Protein AF-A0A7J4X3H1-F1 (afdb_monomer_lite)

Sequence (282 aa):
MAFEEVDIVVEVSGSAHTGVSVGLTKMRKSKAKMKVSIKSDAWETLGFSPDDRFVLLVGRDNDFGMIRLQKNKTGKIRVVDRVAAHSSRFLQLSLGHRPEFVDRAEKAVACQWEKIDFTTLEIVLPNWADETNPARKARIQAKPPSVLAADREAERQARELAEAEQRRRTIELHEVAEEAARQTRKLLSAPDVELRADLNLTPKERALLSALAAKKGAVVSKEALLHLTYGSSDDAPDVKILDVMICKIRPKLPLSVRIETRFGQGYVLIGAWKDLFEKAVA

Structure (mmCIF, N/CA/C/O backbone):
data_AF-A0A7J4X3H1-F1
#
_entry.id   AF-A0A7J4X3H1-F1
#
loop_
_atom_site.group_PDB
_atom_site.id
_atom_site.type_symbol
_atom_site.label_atom_id
_atom_site.label_alt_id
_atom_site.label_comp_id
_atom_site.label_asym_id
_atom_site.label_entity_id
_atom_site.label_seq_id
_atom_site.pdbx_PDB_ins_code
_atom_site.Cartn_x
_atom_site.Cartn_y
_atom_site.Cartn_z
_atom_site.occupancy
_atom_site.B_iso_or_equiv
_atom_site.auth_seq_id
_atom_site.auth_comp_id
_atom_site.auth_asym_id
_atom_site.auth_atom_id
_atom_site.pdbx_PDB_model_num
ATOM 1 N N . MET A 1 1 ? 15.185 21.681 7.558 1.00 35.66 1 MET A N 1
ATOM 2 C CA . MET A 1 1 ? 15.020 21.554 6.095 1.00 35.66 1 MET A CA 1
ATOM 3 C C . MET A 1 1 ? 15.952 20.441 5.661 1.00 35.66 1 MET A C 1
ATOM 5 O O . MET A 1 1 ? 17.132 20.551 5.948 1.00 35.66 1 MET A O 1
ATOM 9 N N . ALA A 1 2 ? 15.425 19.340 5.124 1.00 46.12 2 ALA A N 1
ATOM 10 C CA . ALA A 1 2 ? 16.213 18.164 4.756 1.00 46.12 2 ALA A CA 1
ATOM 11 C C . ALA A 1 2 ? 16.385 18.137 3.236 1.00 46.12 2 ALA A C 1
ATOM 13 O O . ALA A 1 2 ? 15.622 17.474 2.543 1.00 46.12 2 ALA A O 1
ATOM 14 N N . PHE A 1 3 ? 17.329 18.924 2.729 1.00 47.25 3 PHE A N 1
ATOM 15 C CA . PHE A 1 3 ? 17.760 18.854 1.338 1.00 47.25 3 PHE A CA 1
ATOM 16 C C . PHE A 1 3 ? 19.271 19.074 1.313 1.00 47.25 3 PHE A C 1
ATOM 18 O O . PHE A 1 3 ? 19.747 20.080 1.835 1.00 47.25 3 PHE A O 1
ATOM 25 N N . GLU A 1 4 ? 19.993 18.108 0.755 1.00 55.03 4 GLU A N 1
ATOM 26 C CA . GLU A 1 4 ? 21.412 18.219 0.425 1.00 55.03 4 GLU A CA 1
ATOM 27 C C . GLU A 1 4 ? 21.558 18.578 -1.053 1.00 55.03 4 GLU A C 1
ATOM 29 O O . GLU A 1 4 ? 20.773 18.142 -1.900 1.00 55.03 4 GLU A O 1
ATOM 34 N N . GLU A 1 5 ? 22.564 19.396 -1.339 1.00 49.53 5 GLU A N 1
ATOM 35 C CA . GLU A 1 5 ? 22.993 19.719 -2.690 1.00 49.53 5 GLU A CA 1
ATOM 36 C C . GLU A 1 5 ? 23.666 18.480 -3.290 1.00 49.53 5 GLU A C 1
ATOM 38 O O . GLU A 1 5 ? 24.616 17.938 -2.730 1.00 49.53 5 GLU A O 1
ATOM 43 N N . VAL A 1 6 ? 23.120 17.989 -4.402 1.00 55.91 6 VAL A N 1
ATOM 44 C CA . VAL A 1 6 ? 23.695 16.871 -5.150 1.00 55.91 6 VAL A CA 1
ATOM 45 C C . VAL A 1 6 ? 24.457 17.459 -6.323 1.00 55.91 6 VAL A C 1
ATOM 47 O O . VAL A 1 6 ? 23.859 18.120 -7.175 1.00 55.91 6 VAL A O 1
ATOM 50 N N . ASP A 1 7 ? 25.756 17.178 -6.389 1.00 42.69 7 ASP A N 1
ATOM 51 C CA . ASP A 1 7 ? 26.557 17.469 -7.570 1.00 42.69 7 ASP A CA 1
ATOM 52 C C . ASP A 1 7 ? 25.982 16.707 -8.764 1.00 42.69 7 ASP A C 1
ATOM 54 O O . ASP A 1 7 ? 26.005 15.474 -8.836 1.00 42.69 7 ASP A O 1
ATOM 58 N N . ILE A 1 8 ? 25.450 17.455 -9.728 1.00 45.47 8 ILE A N 1
ATOM 59 C CA . ILE A 1 8 ? 25.089 16.896 -11.023 1.00 45.47 8 ILE A CA 1
ATOM 60 C C . ILE A 1 8 ? 26.407 16.600 -11.732 1.00 45.47 8 ILE A C 1
ATOM 62 O O . ILE A 1 8 ? 26.994 17.473 -12.374 1.00 45.47 8 ILE A O 1
ATOM 66 N N . VAL A 1 9 ? 26.869 15.352 -11.639 1.00 43.00 9 VAL A N 1
ATOM 67 C CA . VAL A 1 9 ? 27.854 14.825 -12.582 1.00 43.00 9 VAL A CA 1
ATOM 68 C C . VAL A 1 9 ? 27.163 14.812 -13.938 1.00 43.00 9 VAL A C 1
ATOM 70 O O . VAL A 1 9 ? 26.403 13.905 -14.276 1.00 43.00 9 VAL A O 1
ATOM 73 N N . VAL A 1 10 ? 27.374 15.879 -14.704 1.00 39.34 10 VAL A N 1
ATOM 74 C CA . VAL A 1 10 ? 27.040 15.902 -16.119 1.00 39.34 10 VAL A CA 1
ATOM 75 C C . VAL A 1 10 ? 27.982 14.899 -16.767 1.00 39.34 10 VAL A C 1
ATOM 77 O O . VAL A 1 10 ? 29.117 15.233 -17.105 1.00 39.34 10 VAL A O 1
ATOM 80 N N . GLU A 1 11 ? 27.533 13.652 -16.923 1.00 37.59 11 GLU A N 1
ATOM 81 C CA . GLU A 1 11 ? 28.123 12.790 -17.936 1.00 37.59 11 GLU A CA 1
ATOM 82 C C . GLU A 1 11 ? 28.060 13.576 -19.236 1.00 37.59 11 GLU A C 1
ATOM 84 O O . GLU A 1 11 ? 26.990 13.987 -19.701 1.00 37.59 11 GLU A O 1
ATOM 89 N N . VAL A 1 12 ? 29.243 13.887 -19.753 1.00 35.44 12 VAL A N 1
ATOM 90 C CA . VAL A 1 12 ? 29.421 14.700 -20.940 1.00 35.44 12 VAL A CA 1
ATOM 91 C C . VAL A 1 12 ? 28.729 13.962 -22.080 1.00 35.44 12 VAL A C 1
ATOM 93 O O . VAL A 1 12 ? 29.312 13.103 -22.732 1.00 35.44 12 VAL A O 1
ATOM 96 N N . SER A 1 13 ? 27.482 14.335 -22.361 1.00 38.62 13 SER A N 1
ATOM 97 C CA . SER A 1 13 ? 26.751 14.013 -23.591 1.00 38.62 13 SER A CA 1
ATOM 98 C C . SER A 1 13 ? 27.324 14.798 -24.777 1.00 38.62 13 SER A C 1
ATOM 100 O O . SER A 1 13 ? 26.618 15.299 -25.651 1.00 38.62 13 SER A O 1
ATOM 102 N N . GLY A 1 14 ? 28.651 14.901 -24.821 1.00 32.69 14 GLY A N 1
ATOM 103 C CA . GLY A 1 14 ? 29.367 15.213 -26.031 1.00 32.69 14 GLY A CA 1
ATOM 104 C C . GLY A 1 14 ? 29.175 14.037 -26.972 1.00 32.69 14 GLY A C 1
ATOM 105 O O . GLY A 1 14 ? 29.341 12.882 -26.589 1.00 32.69 14 GLY A O 1
ATOM 106 N N . SER A 1 15 ? 28.843 14.335 -28.221 1.00 38.16 15 SER A N 1
ATOM 107 C CA . SER A 1 15 ? 29.075 13.451 -29.358 1.00 38.16 15 SER A CA 1
ATOM 108 C C . SER A 1 15 ? 30.578 13.124 -29.448 1.00 38.16 15 SER A C 1
ATOM 110 O O . SER A 1 15 ? 31.268 13.564 -30.367 1.00 38.16 15 SER A O 1
ATOM 112 N N . ALA A 1 16 ? 31.112 12.352 -28.504 1.00 42.91 16 ALA A N 1
ATOM 113 C CA . ALA A 1 16 ? 32.321 11.592 -28.713 1.00 42.91 16 ALA A CA 1
ATOM 114 C C . ALA A 1 16 ? 31.940 10.581 -29.785 1.00 42.91 16 ALA A C 1
ATOM 116 O O . ALA A 1 16 ? 31.057 9.745 -29.593 1.00 42.91 16 ALA A O 1
ATOM 117 N N . HIS A 1 17 ? 32.504 10.738 -30.975 1.00 56.69 17 HIS A N 1
ATOM 118 C CA . HIS A 1 17 ? 32.282 9.806 -32.061 1.00 56.69 17 HIS A CA 1
ATOM 119 C C . HIS A 1 17 ? 32.854 8.458 -31.625 1.00 56.69 17 HIS A C 1
ATOM 121 O O . HIS A 1 17 ? 34.011 8.169 -31.896 1.00 56.69 17 HIS A O 1
ATOM 127 N N . THR A 1 18 ? 32.048 7.624 -30.968 1.00 81.69 18 THR A N 1
ATOM 128 C CA . THR A 1 18 ? 32.453 6.281 -30.529 1.00 81.69 18 THR A CA 1
ATOM 129 C C . THR A 1 18 ? 32.912 5.428 -31.713 1.00 81.69 18 THR A C 1
ATOM 131 O O . THR A 1 18 ? 33.507 4.376 -31.538 1.00 81.69 18 THR A O 1
ATOM 134 N N . GLY A 1 19 ? 32.616 5.857 -32.943 1.00 88.75 19 GLY A N 1
ATOM 135 C CA . GLY A 1 19 ? 32.977 5.173 -34.175 1.00 88.75 19 GLY A CA 1
ATOM 136 C C . GLY A 1 19 ? 32.081 3.973 -34.458 1.00 88.75 19 GLY A C 1
ATOM 137 O O . GLY A 1 19 ? 32.062 3.505 -35.588 1.00 88.75 19 GLY A O 1
ATOM 138 N N . VAL A 1 20 ? 31.263 3.544 -33.495 1.00 93.31 20 VAL A N 1
ATOM 139 C CA . VAL A 1 20 ? 30.273 2.476 -33.635 1.00 93.31 20 VAL A CA 1
ATOM 140 C C . VAL A 1 20 ? 28.878 3.085 -33.623 1.00 93.31 20 VAL A C 1
ATOM 142 O O . VAL A 1 20 ? 28.535 3.883 -32.756 1.00 93.31 20 VAL A O 1
ATOM 145 N N . SER A 1 21 ? 28.051 2.709 -34.590 1.00 95.19 21 SER A N 1
ATOM 146 C CA . SER A 1 21 ? 26.657 3.140 -34.665 1.00 95.19 21 SER A CA 1
ATOM 147 C C . SER A 1 21 ? 25.736 1.992 -35.035 1.00 95.19 21 SER A C 1
ATOM 149 O O . SER A 1 21 ? 26.118 1.093 -35.788 1.00 95.19 21 SER A O 1
ATOM 151 N N . VAL A 1 22 ? 24.510 2.028 -34.521 1.00 96.75 22 VAL A N 1
ATOM 152 C CA . VAL A 1 22 ? 23.506 0.987 -34.755 1.00 96.75 22 VAL A CA 1
ATOM 153 C C . VAL A 1 22 ? 22.216 1.616 -35.258 1.00 96.75 22 VAL A C 1
ATOM 155 O O . VAL A 1 22 ? 21.761 2.628 -34.730 1.00 96.75 22 VAL A O 1
ATOM 158 N N . GLY A 1 23 ? 21.617 1.016 -36.286 1.00 96.12 23 GLY A N 1
ATOM 159 C CA . GLY A 1 23 ? 20.339 1.463 -36.840 1.00 96.12 23 GLY A CA 1
ATOM 160 C C . GLY A 1 23 ? 19.480 0.324 -37.377 1.00 96.12 23 GLY A C 1
ATOM 161 O O . GLY A 1 23 ? 19.955 -0.800 -37.589 1.00 96.12 23 GLY A O 1
ATOM 162 N N . LEU A 1 24 ? 18.209 0.637 -37.640 1.00 97.19 24 LEU A N 1
ATOM 163 C CA . LEU A 1 24 ? 17.230 -0.293 -38.198 1.00 97.19 24 LEU A CA 1
ATOM 164 C C . LEU A 1 24 ? 16.803 0.156 -39.592 1.00 97.19 24 LEU A C 1
ATOM 166 O O . LEU A 1 24 ? 16.292 1.252 -39.806 1.00 97.19 24 LEU A O 1
ATOM 170 N N . THR A 1 25 ? 16.955 -0.737 -40.563 1.00 95.56 25 THR A N 1
ATOM 171 C CA . THR A 1 25 ? 16.490 -0.509 -41.935 1.00 95.56 25 THR A CA 1
ATOM 172 C C . THR A 1 25 ? 15.257 -1.355 -42.208 1.00 95.56 25 THR A C 1
ATOM 174 O O . THR A 1 25 ? 15.292 -2.573 -42.036 1.00 95.56 25 THR A O 1
ATOM 177 N N . LYS A 1 26 ? 14.163 -0.734 -42.652 1.00 95.12 26 LYS A N 1
ATOM 178 C CA . LYS A 1 26 ? 12.918 -1.434 -42.986 1.00 95.12 26 LYS A CA 1
ATOM 179 C C . LYS A 1 26 ? 12.449 -1.040 -44.384 1.00 95.12 26 LYS A C 1
ATOM 181 O O . LYS A 1 26 ? 12.249 0.138 -44.656 1.00 95.12 26 LYS A O 1
ATOM 186 N N . MET A 1 27 ? 12.269 -2.028 -45.260 1.00 92.31 27 MET A N 1
ATOM 187 C CA . MET A 1 27 ? 11.596 -1.845 -46.550 1.00 92.31 27 MET A CA 1
ATOM 188 C C . MET A 1 27 ? 10.089 -2.055 -46.362 1.00 92.31 27 MET A C 1
ATOM 190 O O . MET A 1 27 ? 9.675 -2.781 -45.462 1.00 92.31 27 MET A O 1
ATOM 194 N N . ARG A 1 28 ? 9.255 -1.462 -47.226 1.00 84.50 28 ARG A N 1
ATOM 195 C CA . ARG A 1 28 ? 7.787 -1.361 -47.056 1.00 84.50 28 ARG A CA 1
ATOM 196 C C . ARG A 1 28 ? 7.088 -2.637 -46.550 1.00 84.50 28 ARG A C 1
ATOM 198 O O . ARG A 1 28 ? 6.278 -2.550 -45.638 1.00 84.50 28 ARG A O 1
ATOM 205 N N . LYS A 1 29 ? 7.391 -3.804 -47.135 1.00 88.88 29 LYS A N 1
ATOM 206 C CA . LYS A 1 29 ? 6.786 -5.109 -46.781 1.00 88.88 29 LYS A CA 1
ATOM 207 C C . LYS A 1 29 ? 7.739 -6.058 -46.040 1.00 88.88 29 LYS A C 1
ATOM 209 O O . LYS A 1 29 ? 7.404 -7.220 -45.842 1.00 88.88 29 LYS A O 1
ATOM 214 N N . SER A 1 30 ? 8.936 -5.605 -45.665 1.00 93.31 30 SER A N 1
ATOM 215 C CA . SER A 1 30 ? 9.915 -6.442 -44.969 1.00 93.31 30 SER A CA 1
ATOM 216 C C . SER A 1 30 ? 9.923 -6.159 -43.473 1.00 93.31 30 SER A C 1
ATOM 218 O O . SER A 1 30 ? 9.542 -5.082 -43.021 1.00 93.31 30 SER A O 1
ATOM 220 N N . LYS A 1 31 ? 10.449 -7.107 -42.702 1.00 96.06 31 LYS A N 1
ATOM 221 C CA . LYS A 1 31 ? 10.828 -6.863 -41.311 1.00 96.06 31 LYS A CA 1
ATOM 222 C C . LYS A 1 31 ? 12.008 -5.895 -41.217 1.00 96.06 31 LYS A C 1
ATOM 224 O O . LYS A 1 31 ? 12.858 -5.881 -42.118 1.00 96.06 31 LYS A O 1
ATOM 229 N N . ALA A 1 32 ? 12.050 -5.096 -40.151 1.00 95.81 32 ALA A N 1
ATOM 230 C CA . ALA A 1 32 ? 13.189 -4.242 -39.835 1.00 95.81 32 ALA A CA 1
ATOM 231 C C . ALA A 1 32 ? 14.447 -5.093 -39.615 1.00 95.81 32 ALA A C 1
ATOM 233 O O . ALA A 1 32 ? 14.403 -6.104 -38.914 1.00 95.81 32 ALA A O 1
ATOM 234 N N . LYS A 1 33 ? 15.561 -4.698 -40.236 1.00 96.56 33 LYS A N 1
ATOM 235 C CA . LYS A 1 33 ? 16.866 -5.356 -40.128 1.00 96.56 33 LYS A CA 1
ATOM 236 C C . LYS A 1 33 ? 17.863 -4.434 -39.448 1.00 96.56 33 LYS A C 1
ATOM 238 O O . LYS A 1 33 ? 18.060 -3.303 -39.900 1.00 96.56 33 LYS A O 1
ATOM 243 N N . MET A 1 34 ? 18.524 -4.962 -38.430 1.00 97.06 34 MET A N 1
ATOM 244 C CA . MET A 1 34 ? 19.551 -4.275 -37.664 1.00 97.06 34 MET A CA 1
ATOM 245 C C . MET A 1 34 ? 20.901 -4.319 -38.377 1.00 97.06 34 MET A C 1
ATOM 247 O O . MET A 1 34 ? 21.284 -5.337 -38.971 1.00 97.06 34 MET A O 1
ATOM 251 N N . LYS A 1 35 ? 21.613 -3.194 -38.324 1.00 96.81 35 LYS A N 1
ATOM 252 C CA . LYS A 1 35 ? 22.967 -3.040 -38.853 1.00 96.81 35 LYS A CA 1
ATOM 253 C C . LYS A 1 35 ? 23.832 -2.299 -37.847 1.00 96.81 35 LYS A C 1
ATOM 255 O O . LYS A 1 35 ? 23.376 -1.318 -37.266 1.00 96.81 35 LYS A O 1
ATOM 260 N N . VAL A 1 36 ? 25.070 -2.756 -37.714 1.00 96.94 36 VAL A N 1
ATOM 261 C CA . VAL A 1 36 ? 26.128 -2.074 -36.965 1.00 96.94 36 VAL A CA 1
ATOM 262 C C . VAL A 1 36 ? 27.127 -1.531 -37.974 1.00 96.94 36 VAL A C 1
ATOM 264 O O . VAL A 1 36 ? 27.571 -2.277 -38.848 1.00 96.94 36 VAL A O 1
ATOM 267 N N . SER A 1 37 ? 27.462 -0.254 -37.863 1.00 95.50 37 SER A N 1
ATOM 268 C CA . SER A 1 37 ? 28.477 0.412 -38.675 1.00 95.50 37 SER A CA 1
ATOM 269 C C . SER A 1 37 ? 29.616 0.862 -37.772 1.00 95.50 37 SER A C 1
ATOM 271 O O . SER A 1 37 ? 29.376 1.577 -36.801 1.00 95.50 37 SER A O 1
ATOM 273 N N . ILE A 1 38 ? 30.836 0.454 -38.106 1.00 94.44 38 ILE A N 1
ATOM 274 C CA . ILE A 1 38 ? 32.061 0.723 -37.355 1.00 94.44 38 ILE A CA 1
ATOM 275 C C . ILE A 1 38 ? 33.012 1.498 -38.267 1.00 94.44 38 ILE A C 1
ATOM 277 O O . ILE A 1 38 ? 33.360 1.024 -39.346 1.00 94.44 38 ILE A O 1
ATOM 281 N N . LYS A 1 39 ? 33.406 2.707 -37.876 1.00 92.19 39 LYS A N 1
ATOM 282 C CA . LYS A 1 39 ? 34.405 3.507 -38.593 1.00 92.19 39 LYS A CA 1
ATOM 283 C C . LYS A 1 39 ? 35.781 2.830 -38.543 1.00 92.19 39 LYS A C 1
ATOM 285 O O . LYS A 1 39 ? 36.050 2.024 -37.656 1.00 92.19 39 LYS A O 1
ATOM 290 N N . SER A 1 40 ? 36.642 3.142 -39.511 1.00 88.81 40 SER A N 1
ATOM 291 C CA . SER A 1 40 ? 37.960 2.505 -39.648 1.00 88.81 40 SER A CA 1
ATOM 292 C C . SER A 1 40 ? 38.849 2.649 -38.406 1.00 88.81 40 SER A C 1
ATOM 294 O O . SER A 1 40 ? 39.460 1.673 -37.995 1.00 88.81 40 SER A O 1
ATOM 296 N N . ASP A 1 41 ? 38.843 3.814 -37.762 1.00 88.19 41 ASP A N 1
ATOM 297 C CA . ASP A 1 41 ? 39.570 4.099 -36.515 1.00 88.19 41 ASP A CA 1
ATOM 298 C C . ASP A 1 41 ? 39.112 3.210 -35.341 1.00 88.19 41 ASP A C 1
ATOM 300 O O . ASP A 1 41 ? 39.921 2.578 -34.653 1.00 88.19 41 ASP A O 1
ATOM 304 N N . ALA A 1 42 ? 37.798 3.089 -35.142 1.00 88.00 42 ALA A N 1
ATOM 305 C CA . ALA A 1 42 ? 37.234 2.199 -34.131 1.00 88.00 42 ALA A CA 1
ATOM 306 C C . ALA A 1 42 ? 37.513 0.723 -34.456 1.00 88.00 42 ALA A C 1
ATOM 308 O O . ALA A 1 42 ? 37.775 -0.073 -33.558 1.00 88.00 42 ALA A O 1
ATOM 309 N N . TRP A 1 43 ? 37.505 0.343 -35.734 1.00 90.25 43 TRP A N 1
ATOM 310 C CA . TRP A 1 43 ? 37.804 -1.025 -36.156 1.00 90.25 43 TRP A CA 1
ATOM 311 C C . TRP A 1 43 ? 39.255 -1.433 -35.902 1.00 90.25 43 TRP A C 1
ATOM 313 O O . TRP A 1 43 ? 39.503 -2.533 -35.406 1.00 90.25 43 TRP A O 1
ATOM 323 N N . GLU A 1 44 ? 40.202 -0.543 -36.194 1.00 87.62 44 GLU A N 1
ATOM 324 C CA . GLU A 1 44 ? 41.619 -0.743 -35.877 1.00 87.62 44 GLU A CA 1
ATOM 325 C C . GLU A 1 44 ? 41.817 -0.934 -34.369 1.00 87.62 44 GLU A C 1
ATOM 327 O O . GLU A 1 44 ? 42.492 -1.874 -33.949 1.00 87.62 44 GLU A O 1
ATOM 332 N N . THR A 1 45 ? 41.132 -0.127 -33.554 1.00 87.00 45 THR A N 1
ATOM 333 C CA . THR A 1 45 ? 41.151 -0.239 -32.084 1.00 87.00 45 THR A CA 1
ATOM 334 C C . THR A 1 45 ? 40.609 -1.586 -31.593 1.00 87.00 45 THR A C 1
ATOM 336 O O . THR A 1 45 ? 41.131 -2.180 -30.645 1.00 87.00 45 THR A O 1
ATOM 339 N N . LEU A 1 46 ? 39.574 -2.116 -32.248 1.00 86.62 46 LEU A N 1
ATOM 340 C CA . LEU A 1 46 ? 39.009 -3.423 -31.913 1.00 86.62 46 LEU A CA 1
ATOM 341 C C . LEU A 1 46 ? 39.967 -4.579 -32.227 1.00 86.62 46 LEU A C 1
ATOM 343 O O . LEU A 1 46 ? 39.899 -5.616 -31.563 1.00 86.62 46 LEU A O 1
ATOM 347 N N . GLY A 1 47 ? 40.889 -4.411 -33.179 1.00 86.81 47 GLY A N 1
ATOM 348 C CA . GLY A 1 47 ? 41.889 -5.424 -33.533 1.00 86.81 47 GLY A CA 1
ATOM 349 C C . GLY A 1 47 ? 41.300 -6.677 -34.191 1.00 86.81 47 GLY A C 1
ATOM 350 O O . GLY A 1 47 ? 41.888 -7.755 -34.101 1.00 86.81 47 GLY A O 1
ATOM 351 N N . PHE A 1 48 ? 40.126 -6.559 -34.818 1.00 88.81 48 PHE A N 1
ATOM 352 C CA . PHE A 1 48 ? 39.511 -7.640 -35.587 1.00 88.81 48 PHE A CA 1
ATOM 353 C C . PHE A 1 48 ? 39.991 -7.644 -37.041 1.00 88.81 48 PHE A C 1
ATOM 355 O O . PHE A 1 48 ? 40.281 -6.605 -37.635 1.00 88.81 48 PHE A O 1
ATOM 362 N N . SER A 1 49 ? 40.031 -8.833 -37.641 1.00 88.06 49 SER A N 1
ATOM 363 C CA . SER A 1 49 ? 40.316 -9.001 -39.067 1.00 88.06 49 SER A CA 1
ATOM 364 C C . SER A 1 49 ? 39.028 -8.897 -39.896 1.00 88.06 49 SER A C 1
ATOM 366 O O . SER A 1 49 ? 37.987 -9.381 -39.448 1.00 88.06 49 SER A O 1
ATOM 368 N N . PRO A 1 50 ? 39.055 -8.345 -41.124 1.00 85.88 50 PRO A N 1
ATOM 369 C CA . PRO A 1 50 ? 37.915 -8.391 -42.048 1.00 85.88 50 PRO A CA 1
ATOM 370 C C . PRO A 1 50 ? 37.395 -9.809 -42.347 1.00 85.88 50 PRO A C 1
ATOM 372 O O . PRO A 1 50 ? 36.217 -9.974 -42.668 1.00 85.88 50 PRO A O 1
ATOM 375 N N . ASP A 1 51 ? 38.251 -10.827 -42.207 1.00 88.81 51 ASP A N 1
ATOM 376 C CA . ASP A 1 51 ? 37.895 -12.242 -42.389 1.00 88.81 51 ASP A CA 1
ATOM 377 C C . ASP A 1 51 ? 37.236 -12.871 -41.154 1.00 88.8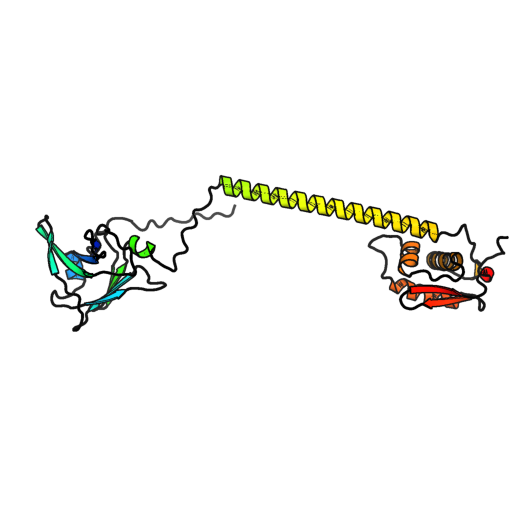1 51 ASP A C 1
ATOM 379 O O . ASP A 1 51 ? 36.739 -14.006 -41.210 1.00 88.81 51 ASP A O 1
ATOM 383 N N . ASP A 1 52 ? 37.221 -12.148 -40.031 1.00 92.00 52 ASP A N 1
ATOM 384 C CA . ASP A 1 52 ? 36.609 -12.630 -38.808 1.00 92.00 52 ASP A CA 1
ATOM 385 C C . ASP A 1 52 ? 35.100 -12.793 -38.976 1.00 92.00 52 ASP A C 1
ATOM 387 O O . ASP A 1 52 ? 34.388 -12.044 -39.654 1.00 92.00 52 ASP A O 1
ATOM 391 N N . ARG A 1 53 ? 34.605 -13.839 -38.325 1.00 93.44 53 ARG A N 1
ATOM 392 C CA . ARG A 1 53 ? 33.195 -14.197 -38.304 1.00 93.44 53 ARG A CA 1
ATOM 393 C C . ARG A 1 53 ? 32.669 -14.036 -36.899 1.00 93.44 53 ARG A C 1
ATOM 395 O O . ARG A 1 53 ? 33.372 -14.349 -35.944 1.00 93.44 53 ARG A O 1
ATOM 402 N N . PHE A 1 54 ? 31.422 -13.602 -36.787 1.00 95.12 54 PHE A N 1
ATOM 4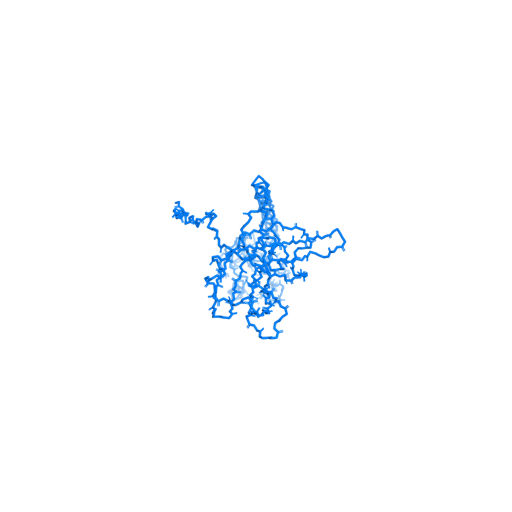03 C CA . PHE A 1 54 ? 30.815 -13.286 -35.502 1.00 95.12 54 PHE A CA 1
ATOM 404 C C . PHE A 1 54 ? 29.518 -14.063 -35.275 1.00 95.12 54 PHE A C 1
ATOM 406 O O . PHE A 1 54 ? 28.756 -14.365 -36.207 1.00 95.12 54 PHE A O 1
ATOM 413 N N . VAL A 1 55 ? 29.274 -14.376 -34.008 1.00 95.69 55 VAL A N 1
ATOM 414 C CA . VAL A 1 55 ? 27.973 -14.765 -33.464 1.00 95.69 55 VAL A CA 1
ATOM 415 C C . VAL A 1 55 ? 27.416 -13.563 -32.706 1.00 95.69 55 VAL A C 1
ATOM 417 O O . VAL A 1 55 ? 28.148 -12.883 -31.992 1.00 95.69 55 VAL A O 1
ATOM 420 N N . LEU A 1 56 ? 26.125 -13.293 -32.894 1.00 96.06 56 LEU A N 1
ATOM 421 C CA . LEU A 1 56 ? 25.408 -12.255 -32.163 1.00 96.06 56 LEU A CA 1
ATOM 422 C C . LEU A 1 56 ? 24.763 -12.865 -30.924 1.00 96.06 56 LEU A C 1
ATOM 424 O O . LEU A 1 56 ? 23.948 -13.781 -31.050 1.00 96.06 56 LEU A O 1
ATOM 428 N N . LEU A 1 57 ? 25.076 -12.306 -29.764 1.00 95.38 57 LEU A N 1
ATOM 429 C CA . LEU A 1 57 ? 24.363 -12.533 -28.516 1.00 95.38 57 LEU A CA 1
ATOM 430 C C . LEU A 1 57 ? 23.518 -11.289 -28.236 1.00 95.38 57 LEU A C 1
ATOM 432 O O . LEU A 1 57 ? 24.015 -10.169 -28.338 1.00 95.38 57 LEU A O 1
ATOM 436 N N . VAL A 1 58 ? 22.238 -11.481 -27.937 1.00 94.06 58 VAL A N 1
ATOM 437 C CA . VAL A 1 58 ? 21.314 -10.397 -27.580 1.00 94.06 58 VAL A CA 1
ATOM 438 C C . VAL A 1 58 ? 21.064 -10.492 -26.085 1.00 94.06 58 VAL A C 1
ATOM 440 O O . VAL A 1 58 ? 20.693 -11.567 -25.606 1.00 94.06 58 VAL A O 1
ATOM 443 N N . GLY A 1 59 ? 21.300 -9.399 -25.366 1.00 90.50 59 GLY A N 1
ATOM 444 C CA . GLY A 1 59 ? 21.071 -9.329 -23.932 1.00 90.50 59 GLY A CA 1
ATOM 445 C C . GLY A 1 59 ? 19.592 -9.507 -23.590 1.00 90.50 59 GLY A C 1
ATOM 446 O O . GLY A 1 59 ? 18.698 -9.139 -24.358 1.00 90.50 59 GLY A O 1
ATOM 447 N N . ARG A 1 60 ? 19.336 -10.141 -22.449 1.00 87.25 60 ARG A N 1
ATOM 448 C CA . ARG A 1 60 ? 18.000 -10.404 -21.905 1.00 87.25 60 ARG A CA 1
ATOM 449 C C . ARG A 1 60 ? 17.945 -9.890 -20.476 1.00 87.25 60 ARG A C 1
ATOM 451 O O . ARG A 1 60 ? 18.984 -9.674 -19.863 1.00 87.25 60 ARG A O 1
ATOM 458 N N . ASP A 1 61 ? 16.734 -9.736 -19.956 1.00 85.31 61 ASP A N 1
ATOM 459 C CA . ASP A 1 61 ? 16.494 -9.331 -18.571 1.00 85.31 61 ASP A CA 1
ATOM 460 C C . ASP A 1 61 ? 17.230 -8.024 -18.228 1.00 85.31 61 ASP A C 1
ATOM 462 O O . ASP A 1 61 ? 16.912 -6.980 -18.798 1.00 85.31 61 ASP A O 1
ATOM 466 N N . ASN A 1 62 ? 18.228 -8.077 -17.343 1.00 83.31 62 ASN A N 1
ATOM 467 C CA . ASN A 1 62 ? 19.015 -6.910 -16.941 1.00 83.31 62 ASN A CA 1
ATOM 468 C C . ASN A 1 62 ? 19.938 -6.385 -18.052 1.00 83.31 62 ASN A C 1
ATOM 470 O O . ASN A 1 62 ? 20.287 -5.210 -18.034 1.00 83.31 62 ASN A O 1
ATOM 474 N N . ASP A 1 63 ? 20.278 -7.227 -19.030 1.00 85.81 63 ASP A N 1
ATOM 475 C CA . ASP A 1 63 ? 21.135 -6.870 -20.164 1.00 85.81 63 ASP A CA 1
ATOM 476 C C . ASP A 1 63 ? 20.312 -6.483 -21.407 1.00 85.81 63 ASP A C 1
ATOM 478 O O . ASP A 1 63 ? 20.844 -6.358 -22.515 1.00 85.81 63 ASP A O 1
ATOM 482 N N . PHE A 1 64 ? 18.987 -6.350 -21.273 1.00 89.00 64 PHE A N 1
ATOM 483 C CA . PHE A 1 64 ? 18.131 -5.950 -22.386 1.00 89.00 64 PHE A CA 1
ATOM 484 C C . PHE A 1 64 ? 18.577 -4.586 -22.929 1.00 89.00 64 PHE A C 1
ATOM 486 O O . PHE A 1 64 ? 18.877 -3.674 -22.168 1.00 89.00 64 PHE A O 1
ATOM 493 N N . GLY A 1 65 ? 18.650 -4.462 -24.256 1.00 89.88 65 GLY A N 1
ATOM 494 C CA . GLY A 1 65 ? 19.230 -3.279 -24.894 1.00 89.88 65 GLY A CA 1
ATOM 495 C C . GLY A 1 65 ? 20.745 -3.364 -25.104 1.00 89.88 65 GLY A C 1
ATOM 496 O O . GLY A 1 65 ? 21.315 -2.453 -25.690 1.00 89.88 65 GLY A O 1
ATOM 497 N N . MET A 1 66 ? 21.408 -4.464 -24.739 1.00 93.44 66 MET A N 1
ATOM 498 C CA . MET A 1 66 ? 22.811 -4.717 -25.089 1.00 93.44 66 MET A CA 1
ATOM 499 C C . MET A 1 66 ? 22.940 -5.856 -26.103 1.00 93.44 66 MET A C 1
ATOM 501 O O . MET A 1 66 ? 22.125 -6.783 -26.154 1.00 93.44 66 MET A O 1
ATOM 505 N N . ILE A 1 67 ? 23.985 -5.806 -26.929 1.00 96.56 67 ILE A N 1
ATOM 506 C CA . ILE A 1 67 ? 24.372 -6.915 -27.807 1.00 96.56 67 ILE A CA 1
ATOM 507 C C . ILE A 1 67 ? 25.862 -7.210 -27.684 1.00 96.56 67 ILE A C 1
ATOM 509 O O . ILE A 1 67 ? 26.666 -6.301 -27.501 1.00 96.56 67 ILE A O 1
ATOM 513 N N . ARG A 1 68 ? 26.244 -8.475 -27.878 1.00 96.81 68 ARG A N 1
ATOM 514 C CA . ARG A 1 68 ? 27.645 -8.877 -28.041 1.00 96.81 68 ARG A CA 1
ATOM 515 C C . ARG A 1 68 ? 27.887 -9.492 -29.409 1.00 96.81 68 ARG A C 1
ATOM 517 O O . ARG A 1 68 ? 27.133 -10.352 -29.865 1.00 96.81 68 ARG A O 1
ATOM 524 N N . LEU A 1 69 ? 28.968 -9.070 -30.050 1.00 96.06 69 LEU A N 1
ATOM 525 C CA . LEU A 1 69 ? 29.530 -9.685 -31.243 1.00 96.06 69 LEU A CA 1
ATOM 526 C C . LEU A 1 69 ? 30.760 -10.481 -30.821 1.00 96.06 69 LEU A C 1
ATOM 528 O O . LEU A 1 69 ? 31.799 -9.908 -30.500 1.00 96.06 69 LEU A O 1
ATOM 532 N N . GLN A 1 70 ? 30.630 -11.805 -30.821 1.00 95.62 70 GLN A N 1
ATOM 533 C CA . GLN A 1 70 ? 31.701 -12.708 -30.415 1.00 95.62 70 GLN A CA 1
ATOM 534 C C . GLN A 1 70 ? 32.329 -13.379 -31.635 1.00 95.62 70 GLN A C 1
ATOM 536 O O . GLN A 1 70 ? 31.639 -14.045 -32.416 1.00 95.62 70 GLN A O 1
ATOM 541 N N . LYS A 1 71 ? 33.643 -13.222 -31.794 1.00 94.12 71 LYS A N 1
ATOM 542 C CA . LYS A 1 71 ? 34.447 -13.857 -32.835 1.00 94.12 71 LYS A CA 1
ATOM 543 C C . LYS A 1 71 ? 34.342 -15.372 -32.709 1.00 94.12 71 LYS A C 1
ATOM 545 O O . LYS A 1 71 ? 34.642 -15.962 -31.676 1.00 94.12 71 LYS A O 1
ATOM 550 N N . ASN A 1 72 ? 33.928 -16.013 -33.791 1.00 93.38 72 ASN A N 1
ATOM 551 C CA . ASN A 1 72 ? 33.707 -17.444 -33.852 1.00 93.38 72 ASN A CA 1
ATOM 552 C C . ASN A 1 72 ? 33.904 -17.942 -35.288 1.00 93.38 72 ASN A C 1
ATOM 554 O O . ASN A 1 72 ? 33.263 -17.447 -36.213 1.00 93.38 72 ASN A O 1
ATOM 558 N N . LYS A 1 73 ? 34.737 -18.973 -35.480 1.00 88.81 73 LYS A N 1
ATOM 559 C CA . LYS A 1 73 ? 35.045 -19.549 -36.805 1.00 88.81 73 LYS A CA 1
ATOM 560 C C . LYS A 1 73 ? 33.799 -20.022 -37.570 1.00 88.81 73 LYS A C 1
ATOM 562 O O . LYS A 1 73 ? 33.783 -19.972 -38.799 1.00 88.81 73 LYS A O 1
ATOM 567 N N . THR A 1 74 ? 32.748 -20.450 -36.869 1.00 90.44 74 THR A N 1
ATOM 568 C CA . THR A 1 74 ? 31.473 -20.890 -37.466 1.00 90.44 74 THR A CA 1
ATOM 569 C C . THR A 1 74 ? 30.408 -19.788 -37.493 1.00 90.44 74 THR A C 1
ATOM 571 O O . THR A 1 74 ? 29.286 -20.023 -37.949 1.00 90.44 74 THR A O 1
ATOM 574 N N . GLY A 1 75 ? 30.756 -18.572 -37.057 1.00 88.50 75 GLY A N 1
ATOM 575 C CA . GLY A 1 75 ? 29.879 -17.407 -37.057 1.00 88.50 75 GLY A CA 1
ATOM 576 C C . GLY A 1 75 ? 29.307 -17.104 -38.443 1.00 88.50 75 GLY A C 1
ATOM 577 O O . GLY A 1 75 ? 29.947 -17.311 -39.477 1.00 88.50 75 GLY A O 1
ATOM 578 N N . LYS A 1 76 ? 28.064 -16.620 -38.473 1.00 90.06 76 LYS A N 1
ATOM 579 C CA . L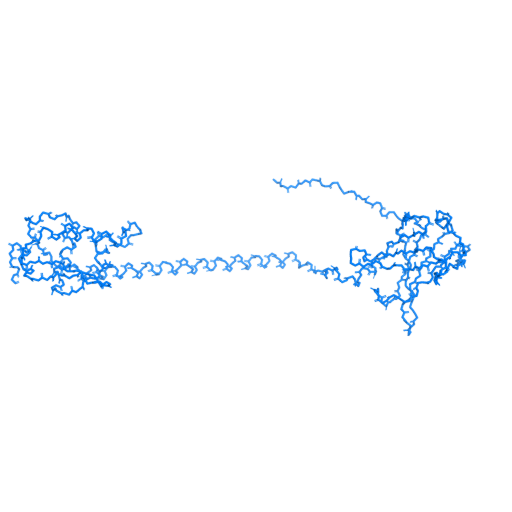YS A 1 76 ? 27.342 -16.323 -39.723 1.00 90.06 76 LYS A CA 1
ATOM 580 C C . LYS A 1 76 ? 27.434 -14.854 -40.123 1.00 90.06 76 LYS A C 1
ATOM 582 O O . LYS A 1 76 ? 27.137 -14.519 -41.267 1.00 90.06 76 LYS A O 1
ATOM 587 N N . ILE A 1 77 ? 27.827 -13.986 -39.196 1.00 94.44 77 ILE A N 1
ATOM 588 C CA . ILE A 1 77 ? 27.936 -12.552 -39.437 1.00 94.44 77 ILE A CA 1
ATOM 589 C C . ILE A 1 77 ? 29.348 -12.267 -39.933 1.00 94.44 77 ILE A C 1
ATOM 591 O O . ILE A 1 77 ? 30.323 -12.663 -39.298 1.00 94.44 77 ILE A O 1
ATOM 595 N N . ARG A 1 78 ? 29.432 -11.586 -41.073 1.00 93.19 78 ARG A N 1
ATOM 596 C CA . ARG A 1 78 ? 30.679 -11.085 -41.648 1.00 93.19 78 ARG A CA 1
ATOM 597 C C . ARG A 1 78 ? 30.631 -9.573 -41.708 1.00 93.19 78 ARG A C 1
ATOM 599 O O . ARG A 1 78 ? 29.555 -8.984 -41.865 1.00 93.19 78 ARG A O 1
ATOM 606 N N . VAL A 1 79 ? 31.805 -8.978 -41.620 1.00 93.69 79 VAL A N 1
ATOM 607 C CA . VAL A 1 79 ? 31.997 -7.570 -41.918 1.00 93.69 79 VAL A CA 1
ATOM 608 C C . VAL A 1 79 ? 31.966 -7.350 -43.431 1.00 93.69 79 VAL A C 1
ATOM 610 O O . VAL A 1 79 ? 32.377 -8.206 -44.213 1.00 93.69 79 VAL A O 1
ATOM 613 N N . VAL A 1 80 ? 31.452 -6.196 -43.845 1.00 93.94 80 VAL A N 1
ATOM 614 C CA . VAL A 1 80 ? 31.509 -5.727 -45.231 1.00 93.94 80 VAL A CA 1
ATOM 615 C C . VAL A 1 80 ? 32.068 -4.313 -45.233 1.00 93.94 80 VAL A C 1
ATOM 617 O O . VAL A 1 80 ? 31.479 -3.439 -44.598 1.00 93.94 80 VAL A O 1
ATOM 620 N N . ASP A 1 81 ? 33.162 -4.088 -45.957 1.00 92.00 81 ASP A N 1
ATOM 621 C CA . ASP A 1 81 ? 33.711 -2.747 -46.179 1.00 92.00 81 ASP A CA 1
ATOM 622 C C . ASP A 1 81 ? 32.753 -1.924 -47.059 1.00 92.00 81 ASP A C 1
ATOM 624 O O . ASP A 1 81 ? 32.184 -2.414 -48.045 1.00 92.00 81 ASP A O 1
ATOM 628 N N . ARG A 1 82 ? 32.508 -0.681 -46.657 1.00 91.31 82 ARG A N 1
ATOM 629 C CA . ARG A 1 82 ? 31.603 0.261 -47.303 1.00 91.31 82 ARG A CA 1
ATOM 630 C C . ARG A 1 82 ? 32.258 1.632 -47.374 1.00 91.31 82 ARG A C 1
ATOM 632 O O . ARG A 1 82 ? 32.894 2.098 -46.437 1.00 91.31 82 ARG A O 1
ATOM 639 N N . VAL A 1 83 ? 32.000 2.318 -48.482 1.00 89.69 83 VAL A N 1
ATOM 640 C CA . VAL A 1 83 ? 32.380 3.716 -48.684 1.00 89.69 83 VAL A CA 1
ATOM 641 C C . VAL A 1 83 ? 31.114 4.563 -48.597 1.00 89.69 83 VAL A C 1
ATOM 643 O O . VAL A 1 83 ? 30.132 4.291 -49.291 1.00 89.69 83 VAL A O 1
ATOM 646 N N . ALA A 1 84 ? 31.103 5.559 -47.714 1.00 81.44 84 ALA A N 1
ATOM 647 C CA . ALA A 1 84 ? 30.022 6.537 -47.633 1.00 81.44 84 ALA A CA 1
ATOM 648 C C . ALA A 1 84 ? 30.062 7.494 -48.838 1.00 81.44 84 ALA A C 1
ATOM 650 O O . ALA A 1 84 ? 31.099 7.645 -49.478 1.00 81.44 84 ALA A O 1
ATOM 651 N N . ALA A 1 85 ? 28.967 8.222 -49.097 1.00 76.06 85 ALA A N 1
ATOM 652 C CA . ALA A 1 85 ? 28.920 9.283 -50.125 1.00 76.06 85 ALA A CA 1
ATOM 653 C C . ALA A 1 85 ? 30.057 10.320 -49.962 1.00 76.06 85 ALA A C 1
ATOM 655 O O . ALA A 1 85 ? 30.585 10.861 -50.923 1.00 76.06 85 ALA A O 1
ATOM 656 N N . HIS A 1 86 ? 30.460 10.479 -48.707 1.00 81.62 86 HIS A N 1
ATOM 657 C CA . HIS A 1 86 ? 31.670 11.051 -48.148 1.00 81.62 86 HIS A CA 1
ATOM 658 C C . HIS A 1 86 ? 33.090 10.741 -48.615 1.00 81.62 86 HIS A C 1
ATOM 660 O O . HIS A 1 86 ? 34.040 11.325 -48.097 1.00 81.62 86 HIS A O 1
ATOM 666 N N . SER A 1 87 ? 33.256 9.648 -49.358 1.00 81.69 87 SER A N 1
ATOM 667 C CA . SER A 1 87 ? 34.522 8.902 -49.461 1.00 81.69 87 SER A CA 1
ATOM 668 C C . SER A 1 87 ? 35.095 8.358 -48.135 1.00 81.69 87 SER A C 1
ATOM 670 O O . SER A 1 87 ? 36.198 7.817 -48.130 1.00 81.69 87 SER A O 1
ATOM 672 N N . SER A 1 88 ? 34.374 8.426 -47.005 1.00 82.38 88 SER A N 1
ATOM 673 C CA . SER A 1 88 ? 34.823 7.787 -45.757 1.00 82.38 88 SER A CA 1
ATOM 674 C C . SER A 1 88 ? 34.538 6.289 -45.769 1.00 82.38 88 SER A C 1
ATOM 676 O O . SER A 1 88 ? 33.418 5.880 -46.096 1.00 82.38 88 SER A O 1
ATOM 678 N N . ARG A 1 89 ? 35.502 5.482 -45.328 1.00 88.38 89 ARG A N 1
ATOM 679 C CA . ARG A 1 89 ? 35.331 4.035 -45.173 1.00 88.38 89 ARG A CA 1
ATOM 680 C C . ARG A 1 89 ? 34.758 3.674 -43.806 1.00 88.38 89 ARG A C 1
ATOM 682 O O . ARG A 1 89 ? 35.038 4.332 -42.805 1.00 88.38 89 ARG A O 1
ATOM 689 N N . PHE A 1 90 ? 33.929 2.641 -43.783 1.00 91.88 90 PHE A N 1
ATOM 690 C CA . PHE A 1 90 ? 33.397 2.036 -42.568 1.00 91.88 90 PHE A CA 1
ATOM 691 C C . PHE A 1 90 ? 33.062 0.570 -42.827 1.00 91.88 90 PHE A C 1
ATOM 693 O O . PHE A 1 90 ? 32.716 0.174 -43.939 1.00 91.88 90 PHE A O 1
ATOM 700 N N . LEU A 1 91 ? 33.120 -0.242 -41.784 1.00 93.75 91 LEU A N 1
ATOM 701 C CA . LEU A 1 91 ? 32.770 -1.649 -41.837 1.00 93.75 91 LEU A CA 1
ATOM 702 C C . LEU A 1 91 ? 31.347 -1.832 -41.327 1.00 93.75 91 LEU A C 1
ATOM 704 O O . LEU A 1 91 ? 30.952 -1.264 -40.311 1.00 93.75 91 LEU A O 1
ATOM 708 N N . GLN A 1 92 ? 30.559 -2.627 -42.041 1.00 95.31 92 GLN A N 1
ATOM 709 C CA . GLN A 1 92 ? 29.157 -2.849 -41.719 1.00 95.31 92 GLN A CA 1
ATOM 710 C C . GLN A 1 92 ? 28.889 -4.324 -41.418 1.00 95.31 92 GLN A C 1
ATOM 712 O O . GLN A 1 92 ? 29.126 -5.189 -42.263 1.00 95.31 92 GLN A O 1
ATOM 717 N N . LEU A 1 93 ? 28.292 -4.602 -40.260 1.00 96.00 93 LEU A N 1
ATOM 718 C CA . LEU A 1 93 ? 27.779 -5.918 -39.887 1.00 96.00 93 LEU A CA 1
ATOM 719 C C . LEU A 1 93 ? 26.256 -5.930 -40.022 1.00 96.00 93 LEU A C 1
ATOM 721 O O . LEU A 1 93 ? 25.549 -5.121 -39.420 1.00 96.00 93 LEU A O 1
ATOM 725 N N . SER A 1 94 ? 25.730 -6.855 -40.825 1.00 95.12 94 SER A N 1
ATOM 726 C CA . SER A 1 94 ? 24.281 -7.032 -40.980 1.00 95.12 94 SER A CA 1
ATOM 727 C C . SER A 1 94 ? 23.781 -8.098 -40.012 1.00 95.12 94 SER A C 1
ATOM 729 O O . SER A 1 94 ? 24.083 -9.276 -40.181 1.00 95.12 94 SER A O 1
ATOM 731 N N . LEU A 1 95 ? 22.988 -7.687 -39.023 1.00 95.81 95 LEU A N 1
ATOM 732 C CA . LEU A 1 95 ? 22.489 -8.554 -37.948 1.00 95.81 95 LEU A CA 1
ATOM 733 C C . LEU A 1 95 ? 21.099 -9.143 -38.245 1.00 95.81 95 LEU A C 1
ATOM 735 O O . LEU A 1 95 ? 20.606 -10.009 -37.525 1.00 95.81 95 LEU A O 1
ATOM 739 N N . GLY A 1 96 ? 20.477 -8.712 -39.345 1.00 93.88 96 GLY A N 1
ATOM 740 C CA . GLY A 1 96 ? 19.185 -9.222 -39.796 1.00 93.88 96 GLY A CA 1
ATOM 741 C C . GLY A 1 96 ? 18.020 -8.735 -38.934 1.00 93.88 96 GLY A C 1
ATOM 742 O O . GLY A 1 96 ? 18.142 -7.765 -38.191 1.00 93.88 96 GLY A O 1
ATOM 743 N N . HIS A 1 97 ? 16.856 -9.370 -39.085 1.00 95.81 97 HIS A N 1
ATOM 744 C CA . HIS A 1 97 ? 15.683 -9.030 -38.279 1.00 95.81 97 HIS A CA 1
ATOM 745 C C . HIS A 1 97 ? 15.825 -9.577 -36.863 1.00 95.81 97 HIS A C 1
ATOM 747 O O . HIS A 1 97 ? 16.146 -10.758 -36.709 1.00 95.81 97 HIS A O 1
ATOM 753 N N . ARG A 1 98 ? 15.594 -8.723 -35.863 1.00 94.88 98 ARG A N 1
ATOM 754 C CA . ARG A 1 98 ? 15.557 -9.054 -34.436 1.00 94.88 98 ARG A CA 1
ATOM 755 C C . ARG A 1 98 ? 14.127 -8.866 -33.921 1.00 94.88 98 ARG A C 1
ATOM 757 O O . ARG A 1 98 ? 13.676 -7.722 -33.895 1.00 94.88 98 ARG A O 1
ATOM 764 N N . PRO A 1 99 ? 13.391 -9.948 -33.611 1.00 91.94 99 PRO A N 1
ATOM 765 C CA . PRO A 1 99 ? 12.028 -9.842 -33.088 1.00 91.94 99 PRO A CA 1
ATOM 766 C C . PRO A 1 99 ? 11.965 -9.223 -31.684 1.00 91.94 99 PRO A C 1
ATOM 768 O O . PRO A 1 99 ? 10.894 -8.800 -31.268 1.00 91.94 99 PRO A O 1
ATOM 771 N N . GLU A 1 100 ? 13.090 -9.162 -30.972 1.00 91.25 100 GLU A N 1
ATOM 772 C CA . GLU A 1 100 ? 13.205 -8.585 -29.632 1.00 91.25 100 GLU A CA 1
ATOM 773 C C . GLU A 1 100 ? 13.039 -7.058 -29.625 1.00 91.25 100 GLU A C 1
ATOM 775 O O . GLU A 1 100 ? 12.718 -6.492 -28.586 1.00 91.25 100 GLU A O 1
ATOM 780 N N . PHE A 1 101 ? 13.235 -6.392 -30.769 1.00 93.44 101 PHE A N 1
ATOM 781 C CA . PHE A 1 101 ? 13.246 -4.932 -30.890 1.00 93.44 101 PHE A CA 1
ATOM 782 C C . PHE A 1 101 ? 12.158 -4.413 -31.835 1.00 93.44 101 PHE A C 1
ATOM 784 O O . PHE A 1 101 ? 11.521 -5.169 -32.573 1.00 93.44 101 PHE A O 1
ATOM 791 N N . VAL A 1 102 ? 11.955 -3.092 -31.830 1.00 94.06 102 VAL A N 1
ATOM 792 C CA . VAL A 1 102 ? 10.918 -2.427 -32.632 1.00 94.06 102 VAL A CA 1
ATOM 793 C C . VAL A 1 102 ? 11.006 -2.776 -34.127 1.00 94.06 102 VAL A C 1
ATOM 795 O O . VAL A 1 102 ? 12.054 -2.704 -34.765 1.00 94.06 102 VAL A O 1
ATOM 798 N N . ASP A 1 103 ? 9.866 -3.115 -34.736 1.00 95.69 103 ASP A N 1
ATOM 799 C CA . ASP A 1 103 ? 9.771 -3.421 -36.170 1.00 95.69 103 ASP A CA 1
ATOM 800 C C . ASP A 1 103 ? 9.461 -2.148 -36.981 1.00 95.69 103 ASP A C 1
ATOM 802 O O . ASP A 1 103 ? 8.411 -2.028 -37.621 1.00 95.69 103 ASP A O 1
ATOM 806 N N . ARG A 1 104 ? 10.370 -1.167 -36.959 1.00 94.56 104 ARG A N 1
ATOM 807 C CA . ARG A 1 104 ? 10.298 0.069 -37.765 1.00 94.56 104 ARG A CA 1
ATOM 808 C C . ARG A 1 104 ? 11.685 0.529 -38.225 1.00 94.56 104 ARG A C 1
ATOM 810 O O . ARG A 1 104 ? 12.693 -0.055 -37.841 1.00 94.56 104 ARG A O 1
ATOM 817 N N . ALA A 1 105 ? 11.734 1.507 -39.128 1.00 95.62 105 ALA A N 1
ATOM 818 C CA . ALA A 1 105 ? 13.002 2.111 -39.526 1.00 95.62 105 ALA A CA 1
ATOM 819 C C . ALA A 1 105 ? 13.466 3.085 -38.437 1.00 95.62 105 ALA A C 1
ATOM 821 O O . ALA A 1 105 ? 12.681 3.919 -37.998 1.00 95.62 105 ALA A O 1
ATOM 822 N N . GLU A 1 106 ? 14.733 2.989 -38.050 1.00 95.88 106 GLU A N 1
ATOM 823 C CA . GLU A 1 106 ? 15.375 3.861 -37.068 1.00 95.88 106 GLU A CA 1
ATOM 824 C C . GLU A 1 106 ? 16.718 4.319 -37.623 1.00 95.88 106 GLU A C 1
ATOM 826 O O . GLU A 1 106 ? 17.478 3.523 -38.192 1.00 95.88 106 GLU A O 1
ATOM 831 N N . LYS A 1 107 ? 17.011 5.613 -37.475 1.00 93.69 107 LYS A N 1
ATOM 832 C CA . LYS A 1 107 ? 18.289 6.176 -37.923 1.00 93.69 107 LYS A CA 1
ATOM 833 C C . LYS A 1 107 ? 19.438 5.505 -37.169 1.00 93.69 107 LYS A C 1
ATOM 835 O O . LYS A 1 107 ? 19.282 5.095 -36.024 1.00 93.69 107 LYS A O 1
ATOM 840 N N . ALA A 1 108 ? 20.594 5.397 -37.822 1.00 92.38 108 ALA A N 1
ATOM 841 C CA . ALA A 1 108 ? 21.795 4.939 -37.141 1.00 92.38 108 ALA A CA 1
ATOM 842 C C . ALA A 1 108 ? 22.208 5.976 -36.088 1.00 92.38 108 ALA A C 1
ATOM 844 O O . ALA A 1 108 ? 22.363 7.153 -36.415 1.00 92.38 108 ALA A O 1
ATOM 845 N N . VAL A 1 109 ? 22.368 5.533 -34.844 1.00 93.69 109 VAL A N 1
ATOM 846 C CA . VAL A 1 109 ? 22.776 6.364 -33.704 1.00 93.69 109 VAL A CA 1
ATOM 847 C C . VAL A 1 109 ? 24.119 5.856 -33.197 1.00 93.69 109 VAL A C 1
ATOM 849 O O . VAL A 1 109 ? 24.361 4.650 -33.224 1.00 93.69 109 VAL A O 1
ATOM 852 N N . ALA A 1 110 ? 25.005 6.765 -32.788 1.00 93.56 110 ALA A N 1
ATOM 853 C CA . ALA A 1 110 ? 26.272 6.398 -32.166 1.00 93.56 110 ALA A CA 1
ATOM 854 C C . ALA A 1 110 ? 26.014 5.658 -30.846 1.00 93.56 110 ALA A C 1
ATOM 856 O O . ALA A 1 110 ? 25.193 6.092 -30.041 1.00 93.56 110 ALA A O 1
ATOM 857 N N . CYS A 1 111 ? 26.709 4.546 -30.647 1.00 91.69 111 CYS A N 1
ATOM 858 C CA . CYS A 1 111 ? 26.521 3.662 -29.505 1.00 91.69 111 CYS A CA 1
ATOM 859 C C . CYS A 1 111 ? 27.794 3.605 -28.673 1.00 91.69 111 CYS A C 1
ATOM 861 O O . CYS A 1 111 ? 28.896 3.590 -29.229 1.00 91.69 111 CYS A O 1
ATOM 863 N N . GLN A 1 112 ? 27.636 3.537 -27.353 1.00 91.06 112 GLN A N 1
ATOM 864 C CA . GLN A 1 112 ? 28.726 3.132 -26.476 1.00 91.06 112 GLN A CA 1
ATOM 865 C C . GLN A 1 112 ? 29.050 1.660 -26.730 1.00 91.06 112 GLN A C 1
ATOM 867 O O . GLN A 1 112 ? 28.167 0.856 -27.052 1.00 91.06 112 GLN A O 1
ATOM 872 N N . TRP A 1 113 ? 30.326 1.323 -26.627 1.00 93.12 113 TRP A N 1
ATOM 873 C CA . TRP A 1 113 ? 30.805 -0.034 -26.812 1.00 93.12 113 TRP A CA 1
ATOM 874 C C . TRP A 1 113 ? 32.018 -0.274 -25.931 1.00 93.12 113 TRP A C 1
ATOM 876 O O . TRP A 1 113 ? 32.781 0.648 -25.643 1.00 93.12 113 TRP A O 1
ATOM 886 N N . GLU A 1 114 ? 32.199 -1.528 -25.550 1.00 90.12 114 GLU A N 1
ATOM 887 C CA . GLU A 1 114 ? 33.341 -1.979 -24.775 1.00 90.12 114 GLU A CA 1
ATOM 888 C C . GLU A 1 114 ? 33.888 -3.267 -25.381 1.00 90.12 114 GLU A C 1
ATOM 890 O O . GLU A 1 114 ? 33.154 -4.163 -25.814 1.00 90.12 114 GLU A O 1
ATOM 895 N N . LYS A 1 115 ? 35.214 -3.361 -25.436 1.00 88.25 115 LYS A N 1
ATOM 896 C CA . LYS A 1 115 ? 35.890 -4.601 -25.787 1.00 88.25 115 LYS A CA 1
ATOM 897 C C . LYS A 1 115 ? 36.099 -5.404 -24.508 1.00 88.25 115 LYS A C 1
ATOM 899 O O . LYS A 1 115 ? 37.034 -5.136 -23.764 1.00 88.25 115 LYS A O 1
ATOM 904 N N . ILE A 1 116 ? 35.239 -6.395 -24.292 1.00 89.50 116 ILE A N 1
ATOM 905 C CA . ILE A 1 116 ? 35.291 -7.264 -23.108 1.00 89.50 116 ILE A CA 1
ATOM 906 C C . ILE A 1 116 ? 36.565 -8.117 -23.121 1.00 89.50 116 ILE A C 1
ATOM 908 O O . ILE A 1 116 ? 37.219 -8.302 -22.099 1.00 89.50 116 ILE A O 1
ATOM 912 N N . ASP A 1 117 ? 36.932 -8.635 -24.295 1.00 88.56 117 ASP A N 1
ATOM 913 C CA . ASP A 1 117 ? 38.139 -9.435 -24.497 1.00 88.56 117 ASP A CA 1
ATOM 914 C C . ASP A 1 117 ? 38.605 -9.376 -25.970 1.00 88.56 117 ASP A C 1
ATOM 916 O O . ASP A 1 117 ? 38.069 -8.636 -26.796 1.00 88.56 117 ASP A O 1
ATOM 920 N N . PHE A 1 118 ? 39.621 -10.161 -26.346 1.00 86.62 118 PHE A N 1
ATOM 921 C CA . PHE A 1 118 ? 40.155 -10.200 -27.720 1.00 86.62 118 PHE A CA 1
ATOM 922 C C . PHE A 1 118 ? 39.191 -10.752 -28.784 1.00 86.62 118 PHE A C 1
ATOM 924 O O . PHE A 1 118 ? 39.486 -10.690 -29.978 1.00 86.62 118 PHE A O 1
ATOM 931 N N . THR A 1 119 ? 38.064 -11.314 -28.373 1.00 91.00 119 THR A N 1
ATOM 932 C CA . THR A 1 119 ? 37.068 -11.975 -29.217 1.00 91.00 119 THR A CA 1
ATOM 933 C C . THR A 1 119 ? 35.685 -11.347 -29.111 1.00 91.00 119 THR A C 1
ATOM 935 O O . THR A 1 119 ? 34.884 -11.542 -30.021 1.00 91.00 119 THR A O 1
ATOM 938 N N . THR A 1 120 ? 35.397 -10.586 -28.060 1.00 93.19 120 THR A N 1
ATOM 939 C CA . THR A 1 120 ? 34.044 -10.144 -27.723 1.00 93.19 120 THR A CA 1
ATOM 940 C C . THR A 1 120 ? 33.955 -8.623 -27.694 1.00 93.19 120 THR A C 1
ATOM 942 O O . THR A 1 120 ? 34.619 -7.958 -26.900 1.00 93.19 120 THR A O 1
ATOM 945 N N . LEU A 1 121 ? 33.083 -8.083 -28.545 1.00 93.38 121 LEU A N 1
ATOM 946 C CA . LEU A 1 121 ? 32.676 -6.680 -28.548 1.00 93.38 121 LEU A CA 1
ATOM 947 C C . LEU A 1 121 ? 31.262 -6.560 -27.987 1.00 93.38 121 LEU A C 1
ATOM 949 O O . LEU A 1 121 ? 30.345 -7.168 -28.537 1.00 93.38 121 LEU A O 1
ATOM 953 N N . GLU A 1 122 ? 31.079 -5.760 -26.946 1.00 95.88 122 GLU A N 1
ATOM 954 C CA . GLU A 1 122 ? 29.775 -5.395 -26.398 1.00 95.88 122 GLU A CA 1
ATOM 955 C C . GLU A 1 122 ? 29.354 -4.008 -26.885 1.00 95.88 122 GLU A C 1
ATOM 957 O O . GLU A 1 122 ? 30.174 -3.098 -26.981 1.00 95.88 122 GLU A O 1
ATOM 962 N N . ILE A 1 123 ? 28.078 -3.850 -27.233 1.00 95.12 123 ILE A N 1
ATOM 963 C CA . ILE A 1 123 ? 27.506 -2.593 -27.717 1.00 95.12 123 ILE A CA 1
ATOM 964 C C . ILE A 1 123 ? 26.195 -2.341 -26.979 1.00 95.12 123 ILE A C 1
ATOM 966 O O . ILE A 1 123 ? 25.293 -3.185 -27.004 1.00 95.12 123 ILE A O 1
ATOM 970 N N . VAL A 1 124 ? 26.069 -1.149 -26.403 1.00 94.00 124 VAL A N 1
ATOM 971 C CA . VAL A 1 124 ? 24.814 -0.648 -25.836 1.00 94.00 124 VAL A CA 1
ATOM 972 C C . VAL A 1 124 ? 23.966 -0.074 -26.971 1.00 94.00 124 VAL A C 1
ATOM 974 O O . VAL A 1 124 ? 24.391 0.831 -27.696 1.00 94.00 124 VAL A O 1
ATOM 977 N N . LEU A 1 125 ? 22.775 -0.631 -27.176 1.00 94.00 125 LEU A N 1
ATOM 978 C CA . LEU A 1 125 ? 21.868 -0.216 -28.240 1.00 94.00 125 LEU A CA 1
ATOM 979 C C . LEU A 1 125 ? 21.186 1.123 -27.912 1.00 94.00 125 LEU A C 1
ATOM 981 O O . LEU A 1 125 ? 21.072 1.505 -26.750 1.00 94.00 125 LEU A O 1
ATOM 985 N N . PRO A 1 126 ? 20.690 1.850 -28.928 1.00 93.19 126 PRO A N 1
ATOM 986 C CA . PRO A 1 126 ? 19.957 3.092 -28.702 1.00 93.19 126 PRO A CA 1
ATOM 987 C C . PRO A 1 126 ? 18.603 2.859 -28.013 1.00 93.19 126 PRO A C 1
ATOM 989 O O . PRO A 1 126 ? 18.059 1.759 -28.047 1.00 93.19 126 PRO A O 1
ATOM 992 N N . ASN A 1 127 ? 17.989 3.939 -27.514 1.00 89.44 127 ASN A N 1
ATOM 993 C CA . ASN A 1 127 ? 16.721 3.918 -26.762 1.00 89.44 127 ASN A CA 1
ATOM 994 C C . ASN A 1 127 ? 15.559 3.162 -27.432 1.00 89.44 127 ASN A C 1
ATOM 996 O O . ASN A 1 127 ? 14.665 2.688 -26.735 1.00 89.44 127 ASN A O 1
ATOM 1000 N N . TRP A 1 128 ? 15.543 3.048 -28.766 1.00 91.31 128 TRP A N 1
ATOM 1001 C CA . TRP A 1 128 ? 14.519 2.272 -29.473 1.00 91.31 128 TRP A CA 1
ATOM 1002 C C . TRP A 1 128 ? 14.578 0.775 -29.142 1.00 91.31 128 TRP A C 1
ATOM 1004 O O . TRP A 1 128 ? 13.583 0.076 -29.325 1.00 91.31 128 TRP A O 1
ATOM 1014 N N . ALA A 1 129 ? 15.719 0.266 -28.668 1.00 90.19 129 ALA A N 1
ATOM 1015 C CA . ALA A 1 129 ? 15.848 -1.111 -28.215 1.00 90.19 129 ALA A CA 1
ATOM 1016 C C . ALA A 1 129 ? 15.054 -1.326 -26.924 1.00 90.19 129 ALA A C 1
ATOM 1018 O O . ALA A 1 129 ? 14.329 -2.304 -26.828 1.00 90.19 129 ALA A O 1
ATOM 1019 N N . ASP A 1 130 ? 15.091 -0.373 -25.991 1.00 87.19 130 ASP A N 1
ATOM 1020 C CA . ASP A 1 130 ? 14.408 -0.467 -24.695 1.00 87.19 130 ASP A CA 1
ATOM 1021 C C . ASP A 1 130 ? 12.888 -0.277 -24.748 1.00 87.19 130 ASP A C 1
ATOM 1023 O O . ASP A 1 130 ? 12.189 -0.544 -23.768 1.00 87.19 130 ASP A O 1
ATOM 1027 N N . GLU A 1 131 ? 12.331 0.192 -25.865 1.00 88.25 131 GLU A N 1
ATOM 1028 C CA . GLU A 1 131 ? 10.879 0.365 -26.009 1.00 88.25 131 GLU A CA 1
ATOM 1029 C C . GLU A 1 131 ? 10.106 -0.953 -25.926 1.00 88.25 131 GLU A C 1
ATOM 1031 O O . GLU A 1 131 ? 8.946 -0.961 -25.515 1.00 88.25 131 GLU A O 1
ATOM 1036 N N . THR A 1 132 ? 10.741 -2.060 -26.306 1.00 87.38 132 THR A N 1
ATOM 1037 C CA . THR A 1 132 ? 10.173 -3.411 -26.239 1.00 87.38 132 THR A CA 1
ATOM 1038 C C . THR A 1 132 ? 10.613 -4.175 -24.991 1.00 87.38 132 THR A C 1
ATOM 1040 O O . THR A 1 132 ? 10.276 -5.352 -24.862 1.00 87.38 132 THR A O 1
ATOM 1043 N N . ASN A 1 133 ? 11.346 -3.535 -24.070 1.00 86.12 133 ASN A N 1
ATOM 1044 C CA . ASN A 1 133 ? 11.866 -4.181 -22.869 1.00 86.12 133 ASN A CA 1
ATOM 1045 C C . ASN A 1 133 ? 10.711 -4.631 -21.947 1.00 86.12 133 ASN A C 1
ATOM 1047 O O . ASN A 1 133 ? 10.002 -3.779 -21.403 1.00 86.12 133 ASN A O 1
ATOM 1051 N N . PRO A 1 134 ? 10.530 -5.947 -21.716 1.00 79.06 134 PRO A N 1
ATOM 1052 C CA . PRO A 1 134 ? 9.433 -6.462 -20.898 1.00 79.06 134 PRO A CA 1
ATOM 1053 C C . PRO A 1 134 ? 9.577 -6.120 -19.407 1.00 79.06 134 PRO A C 1
ATOM 1055 O O . PRO A 1 134 ? 8.575 -6.069 -18.696 1.00 79.06 134 PRO A O 1
ATOM 1058 N N . ALA A 1 135 ? 10.798 -5.867 -18.926 1.00 76.75 135 ALA A N 1
ATOM 1059 C CA . ALA A 1 135 ? 11.073 -5.495 -17.539 1.00 76.75 135 ALA A CA 1
ATOM 1060 C C . ALA A 1 135 ? 10.881 -3.990 -17.281 1.00 76.75 135 ALA A C 1
ATOM 1062 O O . ALA A 1 135 ? 10.748 -3.558 -16.130 1.00 76.75 135 ALA A O 1
ATOM 1063 N N . ARG A 1 136 ? 10.829 -3.167 -18.337 1.00 68.88 136 ARG A N 1
ATOM 1064 C CA . ARG A 1 136 ? 10.594 -1.731 -18.205 1.00 68.88 136 ARG A CA 1
ATOM 1065 C C . ARG A 1 136 ? 9.126 -1.503 -17.857 1.00 68.88 136 ARG A C 1
ATOM 1067 O O . ARG A 1 136 ? 8.256 -1.563 -18.723 1.00 68.88 136 ARG A O 1
ATOM 1074 N N . LYS A 1 137 ? 8.842 -1.205 -16.580 1.00 58.22 137 LYS A N 1
ATOM 1075 C CA . LYS A 1 137 ? 7.515 -0.729 -16.149 1.00 58.22 137 LYS A CA 1
ATOM 1076 C C . LYS A 1 137 ? 7.087 0.383 -17.106 1.00 58.22 137 LYS A C 1
ATOM 1078 O O . LYS A 1 137 ? 7.811 1.374 -17.236 1.00 58.22 137 LYS A O 1
ATOM 1083 N N . ALA A 1 138 ? 5.950 0.203 -17.788 1.00 54.59 138 ALA A N 1
ATOM 1084 C CA . ALA A 1 138 ? 5.375 1.228 -18.651 1.00 54.59 138 ALA A CA 1
ATOM 1085 C C . ALA A 1 138 ? 5.426 2.549 -17.886 1.00 54.59 138 ALA A C 1
ATOM 1087 O O . ALA A 1 138 ? 4.975 2.606 -16.741 1.00 54.59 138 ALA A O 1
ATOM 1088 N N . ARG A 1 139 ? 6.075 3.565 -18.464 1.00 47.22 139 ARG A N 1
ATOM 1089 C CA . ARG A 1 139 ? 6.280 4.860 -17.815 1.00 47.22 139 ARG A CA 1
ATOM 1090 C C . ARG A 1 139 ? 4.894 5.392 -17.453 1.00 47.22 139 ARG A C 1
ATOM 1092 O O . ARG A 1 139 ? 4.185 5.876 -18.330 1.00 47.22 139 ARG A O 1
ATOM 1099 N N . ILE A 1 140 ? 4.483 5.227 -16.194 1.00 51.16 140 ILE A N 1
ATOM 1100 C CA . ILE A 1 140 ? 3.217 5.759 -15.696 1.00 51.16 140 ILE A CA 1
ATOM 1101 C C . ILE A 1 140 ? 3.352 7.260 -15.908 1.00 51.16 140 ILE A C 1
ATOM 1103 O O . ILE A 1 140 ? 4.255 7.875 -15.338 1.00 51.16 140 ILE A O 1
ATOM 1107 N N . GLN A 1 141 ? 2.541 7.837 -16.799 1.00 53.62 141 GLN A N 1
ATOM 1108 C CA . GLN A 1 141 ? 2.477 9.287 -16.920 1.00 53.62 141 GLN A CA 1
ATOM 1109 C C . GLN A 1 141 ? 2.174 9.817 -15.523 1.00 53.62 141 GLN A C 1
ATOM 1111 O O . GLN A 1 141 ? 1.130 9.501 -14.951 1.00 53.62 141 GLN A O 1
ATOM 1116 N N . ALA A 1 142 ? 3.125 10.550 -14.945 1.00 49.88 142 ALA A N 1
ATOM 1117 C CA . ALA A 1 142 ? 2.911 11.186 -13.662 1.00 49.88 142 ALA A CA 1
ATOM 1118 C C . ALA A 1 142 ? 1.682 12.085 -13.815 1.00 49.88 142 ALA A C 1
ATOM 1120 O O . ALA A 1 142 ? 1.655 12.952 -14.694 1.00 49.88 142 ALA A O 1
ATOM 1121 N N . LYS A 1 143 ? 0.647 11.836 -13.003 1.00 62.19 143 LYS A N 1
ATOM 1122 C CA . LYS A 1 143 ? -0.522 12.715 -12.957 1.00 62.19 143 LYS A CA 1
ATOM 1123 C C . LYS A 1 143 ? -0.030 14.152 -12.706 1.00 62.19 143 LYS A C 1
ATOM 1125 O O . LYS A 1 143 ? 0.881 14.329 -11.891 1.00 62.19 143 LYS A O 1
ATOM 1130 N N . PRO A 1 144 ? -0.608 15.168 -13.371 1.00 65.50 144 PRO A N 1
ATOM 1131 C CA . PRO A 1 144 ? -0.244 16.558 -13.134 1.00 65.50 144 PRO A CA 1
ATOM 1132 C C . PRO A 1 144 ? -0.322 16.910 -11.637 1.00 65.50 144 PRO A C 1
ATOM 1134 O O . PRO A 1 144 ? -1.228 16.423 -10.954 1.00 65.50 144 PRO A O 1
ATOM 1137 N N . PRO A 1 145 ? 0.568 17.777 -11.115 1.00 64.88 145 PRO A N 1
ATOM 1138 C CA . PRO A 1 145 ? 0.603 18.133 -9.693 1.00 64.88 145 PRO A CA 1
ATOM 1139 C C . PRO A 1 145 ? -0.733 18.650 -9.142 1.00 64.88 145 PRO A C 1
ATOM 1141 O O . PRO A 1 145 ? -1.058 18.389 -7.989 1.00 64.88 145 PRO A O 1
ATOM 1144 N N . SER A 1 146 ? -1.528 19.330 -9.972 1.00 70.44 146 SER A N 1
ATOM 1145 C CA . SER A 1 146 ? -2.865 19.821 -9.617 1.00 70.44 146 SER A CA 1
ATOM 1146 C C . SER A 1 146 ? -3.860 18.695 -9.334 1.00 70.44 146 SER A C 1
ATOM 1148 O O . SER A 1 146 ? -4.630 18.783 -8.384 1.00 70.44 146 SER A O 1
ATOM 1150 N N . VAL A 1 147 ? -3.811 17.611 -10.114 1.00 67.88 147 VAL A N 1
ATOM 1151 C CA . VAL A 1 147 ? -4.669 16.433 -9.921 1.00 67.88 147 VAL A CA 1
ATOM 1152 C C . VAL A 1 147 ? -4.267 15.700 -8.644 1.00 67.88 147 VAL A C 1
ATOM 1154 O O . VAL A 1 147 ? -5.121 15.316 -7.858 1.00 67.88 147 VAL A O 1
ATOM 1157 N N . LEU A 1 148 ? -2.962 15.576 -8.386 1.00 66.50 148 LEU A N 1
ATOM 1158 C CA . LEU A 1 148 ? -2.461 14.974 -7.147 1.00 66.50 148 LEU A CA 1
ATOM 1159 C C . LEU A 1 148 ? -2.813 15.803 -5.902 1.00 66.50 148 LEU A C 1
ATOM 1161 O O . LEU A 1 148 ? -3.037 15.230 -4.840 1.00 66.50 148 LEU A O 1
ATOM 1165 N N . ALA A 1 149 ? -2.847 17.133 -6.011 1.00 69.75 149 ALA A N 1
ATOM 1166 C CA . ALA A 1 149 ? -3.274 18.011 -4.924 1.00 69.75 149 ALA A CA 1
ATOM 1167 C C . ALA A 1 149 ? -4.777 17.868 -4.636 1.00 69.75 149 ALA A C 1
ATOM 1169 O O . ALA A 1 149 ? -5.148 17.695 -3.478 1.00 69.75 149 ALA A O 1
ATOM 1170 N N . ALA A 1 150 ? -5.613 17.843 -5.679 1.00 74.88 150 ALA A N 1
ATOM 1171 C CA . ALA A 1 150 ? -7.054 17.631 -5.545 1.00 74.88 150 ALA A CA 1
ATOM 1172 C C . ALA A 1 150 ? -7.388 16.250 -4.954 1.00 74.88 150 ALA A C 1
ATOM 1174 O O . ALA A 1 150 ? -8.205 16.158 -4.040 1.00 74.88 150 ALA A O 1
ATOM 1175 N N . ASP A 1 151 ? -6.703 15.191 -5.406 1.00 76.25 151 ASP A N 1
ATOM 1176 C CA . ASP A 1 151 ? -6.855 13.835 -4.857 1.00 76.25 151 ASP A CA 1
ATOM 1177 C C . ASP A 1 151 ? -6.524 13.825 -3.343 1.00 76.25 151 ASP A C 1
ATOM 1179 O O . ASP A 1 151 ? -7.265 13.260 -2.538 1.00 76.25 151 ASP A O 1
ATOM 1183 N N . ARG A 1 152 ? -5.458 14.526 -2.921 1.00 77.12 152 ARG A N 1
ATOM 1184 C CA . ARG A 1 152 ? -5.066 14.648 -1.501 1.00 77.12 152 ARG A CA 1
ATOM 1185 C C . ARG A 1 152 ? -6.059 15.453 -0.661 1.00 77.12 152 ARG A C 1
ATOM 1187 O O . ARG A 1 152 ? -6.266 15.125 0.507 1.00 77.12 152 ARG A O 1
ATOM 1194 N N . GLU A 1 153 ? -6.638 16.517 -1.212 1.00 83.81 153 GLU A N 1
ATOM 1195 C CA . GLU A 1 153 ? -7.669 17.310 -0.529 1.00 83.81 153 GLU A CA 1
ATOM 1196 C C . GLU A 1 153 ? -8.959 16.508 -0.349 1.00 83.81 153 GLU A C 1
ATOM 1198 O O . GLU A 1 153 ? -9.505 16.481 0.755 1.00 83.81 153 GLU A O 1
ATOM 1203 N N . ALA A 1 154 ? -9.389 15.783 -1.384 1.00 84.19 154 ALA A N 1
ATOM 1204 C CA . ALA A 1 154 ? -10.550 14.901 -1.315 1.00 84.19 154 ALA A CA 1
ATOM 1205 C C . ALA A 1 154 ? -10.354 13.780 -0.279 1.00 84.19 154 ALA A C 1
ATOM 1207 O O . ALA A 1 154 ? -11.246 13.520 0.529 1.00 84.19 154 ALA A O 1
ATOM 1208 N N . GLU A 1 155 ? -9.170 13.158 -0.230 1.00 86.75 155 GLU A N 1
ATOM 1209 C CA . GLU A 1 155 ? -8.839 12.167 0.802 1.00 86.75 155 GLU A CA 1
ATOM 1210 C C . GLU A 1 155 ? -8.861 12.763 2.216 1.00 86.75 155 GLU A C 1
ATOM 1212 O O . GLU A 1 155 ? -9.330 12.109 3.152 1.00 86.75 155 GLU A O 1
ATOM 1217 N N . ARG A 1 156 ? -8.374 13.999 2.393 1.00 87.00 156 ARG A N 1
ATOM 1218 C CA . ARG A 1 156 ? -8.423 14.690 3.689 1.00 87.00 156 ARG A CA 1
ATOM 1219 C C . ARG A 1 156 ? -9.869 14.945 4.118 1.00 87.00 156 ARG A C 1
ATOM 1221 O O . ARG A 1 156 ? -10.212 14.621 5.251 1.00 87.00 156 ARG A O 1
ATOM 1228 N N . GLN A 1 157 ? -10.708 15.455 3.218 1.00 90.94 157 GLN A N 1
ATOM 1229 C CA . GLN A 1 157 ? -12.127 15.710 3.489 1.00 90.94 157 GLN A CA 1
ATOM 1230 C C . GLN A 1 157 ? -12.887 14.422 3.816 1.00 90.94 157 GLN A C 1
ATOM 1232 O O . GLN A 1 157 ? -13.675 14.395 4.758 1.00 90.94 157 GLN A O 1
ATOM 1237 N N . ALA A 1 158 ? -12.620 13.333 3.091 1.00 91.06 158 ALA A N 1
ATOM 1238 C CA . ALA A 1 158 ? -13.242 12.039 3.360 1.00 91.06 158 ALA A CA 1
ATOM 1239 C C . ALA A 1 158 ? -12.873 11.500 4.753 1.00 91.06 158 ALA A C 1
ATOM 1241 O O . ALA A 1 158 ? -13.736 10.983 5.462 1.00 91.06 158 ALA A O 1
ATOM 1242 N N . ARG A 1 159 ? -11.608 11.654 5.172 1.00 90.50 159 ARG A N 1
ATOM 1243 C CA . ARG A 1 159 ? -11.166 11.284 6.528 1.00 90.50 159 ARG A CA 1
ATOM 1244 C C . ARG A 1 159 ? -11.839 12.139 7.595 1.00 90.50 159 ARG A C 1
ATOM 1246 O O . ARG A 1 159 ? -12.313 11.595 8.585 1.00 90.50 159 ARG A O 1
ATOM 1253 N N . GLU A 1 160 ? -11.916 13.448 7.382 1.00 93.12 160 GLU A N 1
ATOM 1254 C CA . GLU A 1 160 ? -12.545 14.374 8.326 1.00 93.12 160 GLU A CA 1
ATOM 1255 C C . GLU A 1 160 ? -14.044 14.087 8.502 1.00 93.12 160 GLU A C 1
ATOM 1257 O O . GLU A 1 160 ? -14.534 14.033 9.630 1.00 93.12 160 GLU A O 1
ATOM 1262 N N . LEU A 1 161 ? -14.760 13.810 7.407 1.00 93.44 161 LEU A N 1
ATOM 1263 C CA . LEU A 1 161 ? -16.165 13.397 7.450 1.00 93.44 161 LEU A CA 1
ATOM 1264 C C . LEU A 1 161 ? -16.345 12.070 8.195 1.00 93.44 161 LEU A C 1
ATOM 1266 O O . LEU A 1 161 ? -17.221 11.969 9.054 1.00 93.44 161 LEU A O 1
ATOM 1270 N N . ALA A 1 162 ? -15.489 11.080 7.929 1.00 93.38 162 ALA A N 1
ATOM 1271 C CA . ALA A 1 162 ? -15.535 9.798 8.626 1.00 93.38 162 ALA A CA 1
ATOM 1272 C C . ALA A 1 162 ? -15.273 9.957 10.134 1.00 93.38 162 ALA A C 1
ATOM 1274 O O . ALA A 1 162 ? -15.983 9.374 10.952 1.00 93.38 162 ALA A O 1
ATOM 1275 N N . GLU A 1 163 ? -14.294 10.776 10.528 1.00 93.88 163 GLU A N 1
ATOM 1276 C CA . GLU A 1 163 ? -14.038 11.077 11.940 1.00 93.88 163 GLU A CA 1
ATOM 1277 C C . GLU A 1 163 ? -15.219 11.798 12.600 1.00 93.88 163 GLU A C 1
ATOM 1279 O O . GLU A 1 163 ? -15.576 11.479 13.737 1.00 93.88 163 GLU A O 1
ATOM 1284 N N . ALA A 1 164 ? -15.852 12.745 11.905 1.00 92.69 164 ALA A N 1
ATOM 1285 C CA . ALA A 1 164 ? -17.024 13.452 12.410 1.00 92.69 164 ALA A CA 1
ATOM 1286 C C . ALA A 1 164 ? -18.223 12.509 12.607 1.00 92.69 164 ALA A C 1
ATOM 1288 O O . ALA A 1 164 ? -18.895 12.583 13.638 1.00 92.69 164 ALA A O 1
ATOM 1289 N N . GLU A 1 165 ? -18.467 11.592 11.669 1.00 94.00 165 GLU A N 1
ATOM 1290 C CA . GLU A 1 165 ? -19.501 10.559 11.801 1.00 94.00 165 GLU A CA 1
ATOM 1291 C C . GLU A 1 165 ? -19.234 9.631 12.989 1.00 94.00 165 GLU A C 1
ATOM 1293 O O . GLU A 1 165 ? -20.144 9.371 13.778 1.00 94.00 165 GLU A O 1
ATOM 1298 N N . GLN A 1 166 ? -17.986 9.184 13.171 1.00 93.12 166 GLN A N 1
ATOM 1299 C CA . GLN A 1 166 ? -17.610 8.362 14.324 1.00 93.12 166 GLN A CA 1
ATOM 1300 C C . GLN A 1 166 ? -17.833 9.112 15.640 1.00 93.12 166 GLN A C 1
ATOM 1302 O O . GLN A 1 166 ? -18.448 8.567 16.553 1.00 93.12 166 GLN A O 1
ATOM 1307 N N . ARG A 1 167 ? -17.410 10.380 15.737 1.00 93.62 167 ARG A N 1
ATOM 1308 C CA . ARG A 1 167 ? -17.633 11.202 16.941 1.00 93.62 167 ARG A CA 1
ATOM 1309 C C . ARG A 1 167 ? -19.117 11.354 17.258 1.00 93.62 167 ARG A C 1
ATOM 1311 O O . ARG A 1 167 ? -19.503 11.173 18.410 1.00 93.62 167 ARG A O 1
ATOM 1318 N N . ARG A 1 168 ? -19.949 11.645 16.251 1.00 93.25 168 ARG A N 1
ATOM 1319 C CA . ARG A 1 168 ? -21.409 11.743 16.420 1.00 93.25 168 ARG A CA 1
ATOM 1320 C C . ARG A 1 168 ? -21.997 10.436 16.938 1.00 93.25 168 ARG A C 1
ATOM 1322 O O . ARG A 1 168 ? -22.742 10.460 17.910 1.00 93.25 168 ARG A O 1
ATOM 1329 N N . ARG A 1 169 ? -21.602 9.307 16.346 1.00 92.56 169 ARG A N 1
ATOM 1330 C CA . ARG A 1 169 ? -22.066 7.980 16.760 1.00 92.56 169 ARG A CA 1
ATOM 1331 C C . ARG A 1 169 ? -21.665 7.643 18.195 1.00 92.56 169 ARG A C 1
ATOM 1333 O O . ARG A 1 169 ? -22.468 7.080 18.928 1.00 92.56 169 ARG A O 1
ATOM 1340 N N . THR A 1 170 ? -20.445 7.986 18.604 1.00 90.19 170 THR A N 1
ATOM 1341 C CA . THR A 1 170 ? -19.980 7.761 19.981 1.00 90.19 170 THR A CA 1
ATOM 1342 C C . THR A 1 170 ? -20.775 8.591 20.987 1.00 90.19 170 THR A C 1
ATOM 1344 O O . THR A 1 170 ? -21.160 8.062 22.026 1.00 90.19 170 THR A O 1
ATOM 1347 N N . ILE A 1 171 ? -21.059 9.861 20.675 1.00 90.25 171 ILE A N 1
ATOM 1348 C CA . ILE A 1 171 ? -21.883 10.733 21.529 1.00 90.25 171 ILE A CA 1
ATOM 1349 C C . ILE A 1 171 ? -23.298 10.163 21.665 1.00 90.25 171 ILE A C 1
ATOM 1351 O O . ILE A 1 171 ? -23.766 9.979 22.783 1.00 90.25 171 ILE A O 1
ATOM 1355 N N . GLU A 1 172 ? -23.939 9.807 20.550 1.00 92.94 172 GLU A N 1
ATOM 1356 C CA . GLU A 1 172 ? -25.285 9.218 20.544 1.00 92.94 172 GLU A CA 1
ATOM 1357 C C . GLU A 1 172 ? -25.338 7.918 21.363 1.00 92.94 172 GLU A C 1
ATOM 1359 O O . GLU A 1 172 ? -26.240 7.717 22.175 1.00 92.94 172 GLU A O 1
ATOM 1364 N N . LEU A 1 173 ? -24.334 7.046 21.218 1.00 88.25 173 LEU A N 1
ATOM 1365 C CA . LEU A 1 173 ? -24.259 5.797 21.976 1.00 88.25 173 LEU A CA 1
ATOM 1366 C C . LEU A 1 173 ? -24.103 6.045 23.485 1.00 88.25 173 LEU A C 1
ATOM 1368 O O . LEU A 1 173 ? -24.727 5.352 24.289 1.00 88.25 173 LEU A O 1
ATOM 1372 N N . HIS A 1 174 ? -23.293 7.035 23.865 1.00 84.81 174 HIS A N 1
ATOM 1373 C CA . HIS A 1 174 ? -23.121 7.435 25.259 1.00 84.81 174 HIS A CA 1
ATOM 1374 C C . HIS A 1 174 ? -24.412 8.038 25.834 1.00 84.81 174 HIS A C 1
ATOM 1376 O O . HIS A 1 174 ? -24.786 7.718 26.960 1.00 84.81 174 HIS A O 1
ATOM 1382 N N . GLU A 1 175 ? -25.128 8.870 25.075 1.00 88.06 175 GLU A N 1
ATOM 1383 C CA . GLU A 1 175 ? -26.426 9.424 25.485 1.00 88.06 175 GLU A CA 1
ATOM 1384 C C . GLU A 1 175 ? -27.460 8.317 25.730 1.00 88.06 175 GLU A C 1
ATOM 1386 O O . GLU A 1 175 ? -28.081 8.283 26.795 1.00 88.06 175 GLU A O 1
ATOM 1391 N N . VAL A 1 176 ? -27.578 7.355 24.808 1.00 87.75 176 VAL A N 1
ATOM 1392 C CA . VAL A 1 176 ? -28.471 6.193 24.962 1.00 87.75 176 VAL A CA 1
ATOM 1393 C C . VAL A 1 176 ? -28.090 5.352 26.187 1.00 87.75 176 VAL A C 1
ATOM 1395 O O . VAL A 1 176 ? -28.963 4.927 26.949 1.00 87.75 176 VAL A O 1
ATOM 1398 N N . ALA A 1 177 ? -26.793 5.115 26.410 1.00 83.88 177 ALA A N 1
ATOM 1399 C CA . ALA A 1 177 ? -26.312 4.364 27.568 1.00 83.88 177 ALA A CA 1
ATOM 1400 C C . ALA A 1 177 ? -26.635 5.076 28.896 1.00 83.88 177 ALA A C 1
ATOM 1402 O O . ALA A 1 177 ? -27.109 4.442 29.844 1.00 83.88 177 ALA A O 1
ATOM 1403 N N . GLU A 1 178 ? -26.444 6.395 28.952 1.00 84.94 178 GLU A N 1
ATOM 1404 C CA . GLU A 1 178 ? -26.793 7.237 30.100 1.00 84.94 178 GLU A CA 1
ATOM 1405 C C . GLU A 1 178 ? -28.298 7.225 30.397 1.00 84.94 178 GLU A C 1
ATOM 1407 O O . GLU A 1 178 ? -28.714 7.122 31.557 1.00 84.94 178 GLU A O 1
ATOM 1412 N N . GLU A 1 179 ? -29.144 7.294 29.370 1.00 85.94 179 GLU A N 1
ATOM 1413 C CA . GLU A 1 179 ? -30.598 7.201 29.532 1.00 85.94 179 GLU A CA 1
ATOM 1414 C C . GLU A 1 179 ? -31.033 5.830 30.062 1.00 85.94 179 GLU A C 1
ATOM 1416 O O . GLU A 1 179 ? -31.812 5.753 31.021 1.00 85.94 179 GLU A O 1
ATOM 1421 N N . ALA A 1 180 ? -30.475 4.746 29.520 1.00 81.44 180 ALA A N 1
ATOM 1422 C CA . ALA A 1 180 ? -30.730 3.392 30.004 1.00 81.44 180 ALA A CA 1
ATOM 1423 C C . ALA A 1 180 ? -30.283 3.211 31.468 1.00 81.44 180 ALA A C 1
ATOM 1425 O O . ALA A 1 180 ? -30.994 2.596 32.277 1.00 81.44 180 ALA A O 1
ATOM 1426 N N . ALA A 1 181 ? -29.138 3.790 31.849 1.00 80.25 181 ALA A N 1
ATOM 1427 C CA . ALA A 1 181 ? -28.650 3.782 33.225 1.00 80.25 181 ALA A CA 1
ATOM 1428 C C . ALA A 1 181 ? -29.587 4.561 34.163 1.00 80.25 181 ALA A C 1
ATOM 1430 O O . ALA A 1 181 ? -29.945 4.058 35.236 1.00 80.25 181 ALA A O 1
ATOM 1431 N N . ARG A 1 182 ? -30.068 5.742 33.748 1.00 81.88 182 ARG A N 1
ATOM 1432 C CA . ARG A 1 182 ? -31.070 6.522 34.499 1.00 81.88 182 ARG A CA 1
ATOM 1433 C C . ARG A 1 182 ? -32.370 5.749 34.688 1.00 81.88 182 ARG A C 1
ATOM 1435 O O . ARG A 1 182 ? -32.901 5.719 35.801 1.00 81.88 182 ARG A O 1
ATOM 1442 N N . GLN A 1 183 ? -32.872 5.094 33.643 1.00 81.19 183 GLN A N 1
ATOM 1443 C CA . GLN A 1 183 ? -34.094 4.293 33.723 1.00 81.19 183 GLN A CA 1
ATOM 1444 C C . GLN A 1 183 ? -33.922 3.096 34.665 1.00 81.19 183 GLN A C 1
ATOM 1446 O O . GLN A 1 183 ? -34.792 2.837 35.500 1.00 81.19 183 GLN A O 1
ATOM 1451 N N . THR A 1 184 ? -32.774 2.420 34.597 1.00 77.12 184 THR A N 1
ATOM 1452 C CA . THR A 1 184 ? -32.42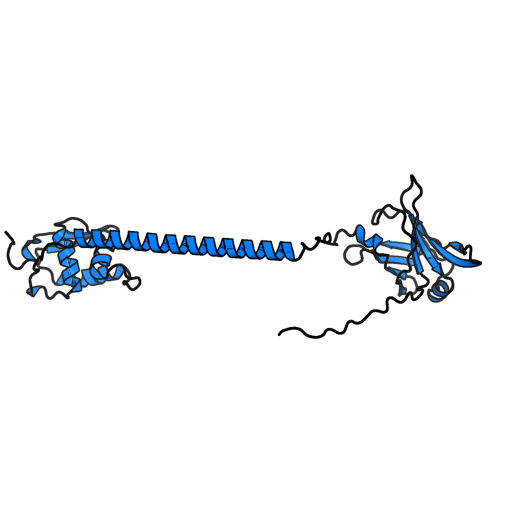5 1.312 35.497 1.00 77.12 184 THR A CA 1
ATOM 1453 C C . THR A 1 184 ? -32.358 1.781 36.948 1.00 77.12 184 THR A C 1
ATOM 1455 O O . THR A 1 184 ? -32.978 1.172 37.821 1.00 77.12 184 THR A O 1
ATOM 1458 N N . ARG A 1 185 ? -31.685 2.909 37.218 1.00 77.06 185 ARG A N 1
ATOM 1459 C CA . ARG A 1 185 ? -31.627 3.506 38.559 1.00 77.06 185 ARG A CA 1
ATOM 1460 C C . ARG A 1 185 ? -33.020 3.874 39.061 1.00 77.06 185 ARG A C 1
ATOM 1462 O O . ARG A 1 185 ? -33.339 3.540 40.193 1.00 77.06 185 ARG A O 1
ATOM 1469 N N . LYS A 1 186 ? -33.879 4.478 38.234 1.00 80.56 186 LYS A N 1
ATOM 1470 C CA . LYS A 1 186 ? -35.271 4.787 38.608 1.00 80.56 186 LYS A CA 1
ATOM 1471 C C . LYS A 1 186 ? -36.079 3.527 38.939 1.00 80.56 186 LYS A C 1
ATOM 1473 O O . LYS A 1 186 ? -36.871 3.542 39.871 1.00 80.56 186 LYS A O 1
ATOM 1478 N N . LEU A 1 187 ? -35.877 2.437 38.197 1.00 76.62 187 LEU A N 1
ATOM 1479 C CA . LEU A 1 187 ? -36.585 1.169 38.396 1.00 76.62 187 LEU A CA 1
ATOM 1480 C C . LEU A 1 187 ? -36.101 0.382 39.630 1.00 76.62 187 LEU A C 1
ATOM 1482 O O . LEU A 1 187 ? -36.867 -0.419 40.179 1.00 76.62 187 LEU A O 1
ATOM 1486 N N . LEU A 1 188 ? -34.833 0.551 40.015 1.00 71.50 188 LEU A N 1
ATOM 1487 C CA . LEU A 1 188 ? -34.208 -0.090 41.181 1.00 71.50 188 LEU A CA 1
ATOM 1488 C C . LEU A 1 188 ? -34.236 0.777 42.445 1.00 71.50 188 LEU A C 1
ATOM 1490 O O . LEU A 1 188 ? -34.118 0.239 43.543 1.00 71.50 188 LEU A O 1
ATOM 1494 N N . SER A 1 189 ? -34.412 2.090 42.304 1.00 66.75 189 SER A N 1
ATOM 1495 C CA . SER A 1 189 ? -34.636 3.018 43.408 1.00 66.75 189 SER A CA 1
ATOM 1496 C C . SER A 1 189 ? -36.000 2.726 44.024 1.00 66.75 189 SER A C 1
ATOM 1498 O O . SER A 1 189 ? -37.029 3.173 43.521 1.00 66.75 189 SER A O 1
ATOM 1500 N N . ALA A 1 190 ? -36.027 1.955 45.108 1.00 56.53 190 ALA A N 1
ATOM 1501 C CA . ALA A 1 190 ? -37.212 1.897 45.951 1.00 56.53 190 ALA A CA 1
ATOM 1502 C C . ALA A 1 190 ? -37.324 3.196 46.770 1.00 56.53 190 ALA A C 1
ATOM 1504 O O . ALA A 1 190 ? -36.287 3.750 47.139 1.00 56.53 190 ALA A O 1
ATOM 1505 N N . PRO A 1 191 ? -38.546 3.692 47.050 1.00 53.62 191 PRO A N 1
ATOM 1506 C CA . PRO A 1 191 ? -38.745 4.764 48.027 1.00 53.62 191 PRO A CA 1
ATOM 1507 C C . PRO A 1 191 ? -38.132 4.340 49.362 1.00 53.62 191 PRO A C 1
ATOM 1509 O O . PRO A 1 191 ? -38.328 3.186 49.727 1.00 53.62 191 PRO A O 1
ATOM 1512 N N . ASP A 1 192 ? -37.385 5.238 50.015 1.00 54.66 192 ASP A N 1
ATOM 1513 C CA . ASP A 1 192 ? -36.574 5.046 51.231 1.00 54.66 192 ASP A CA 1
ATOM 1514 C C . ASP A 1 192 ? -36.945 3.813 52.056 1.00 54.66 192 ASP A C 1
ATOM 1516 O O . ASP A 1 192 ? -37.702 3.846 53.025 1.00 54.66 192 ASP A O 1
ATOM 1520 N N . VAL A 1 193 ? -36.399 2.676 51.632 1.00 64.12 193 VAL A N 1
ATOM 1521 C CA . VAL A 1 193 ? -36.536 1.441 52.372 1.00 64.12 193 VAL A CA 1
ATOM 1522 C C . VAL A 1 193 ? -35.428 1.450 53.416 1.00 64.12 193 VAL A C 1
ATOM 1524 O O . VAL A 1 193 ? -34.275 1.122 53.120 1.00 64.12 193 VAL A O 1
ATOM 1527 N N . GLU A 1 194 ? -35.776 1.862 54.632 1.00 76.94 194 GLU A N 1
ATOM 1528 C CA . GLU A 1 194 ? -34.868 1.872 55.778 1.00 76.94 194 GLU A CA 1
ATOM 1529 C C . GLU A 1 194 ? -34.543 0.435 56.208 1.00 76.94 194 GLU A C 1
ATOM 1531 O O . GLU A 1 194 ? -35.240 -0.211 56.997 1.00 76.94 194 GLU A O 1
ATOM 1536 N N . LEU A 1 195 ? -33.461 -0.092 55.629 1.00 84.25 195 LEU A N 1
ATOM 1537 C CA . LEU A 1 195 ? -32.810 -1.303 56.113 1.00 84.25 195 LEU A CA 1
ATOM 1538 C C . LEU A 1 195 ? -32.363 -1.087 57.560 1.00 84.25 195 LEU A C 1
ATOM 1540 O O . LEU A 1 195 ? -31.779 -0.044 57.869 1.00 84.25 195 LEU A O 1
ATOM 1544 N N . ARG A 1 196 ? -32.551 -2.097 58.410 1.00 86.25 196 ARG A N 1
ATOM 1545 C CA . ARG A 1 196 ? -32.169 -2.024 59.825 1.00 86.25 196 ARG A CA 1
ATOM 1546 C C . ARG A 1 196 ? -30.720 -1.559 60.001 1.00 86.25 196 ARG A C 1
ATOM 1548 O O . ARG A 1 196 ? -29.818 -1.934 59.236 1.00 86.25 196 ARG A O 1
ATOM 1555 N N . ALA A 1 197 ? -30.484 -0.730 61.009 1.00 82.38 197 ALA A N 1
ATOM 1556 C CA . ALA A 1 197 ? -29.161 -0.200 61.314 1.00 82.38 197 ALA A CA 1
ATOM 1557 C C . ALA A 1 197 ? -28.199 -1.294 61.816 1.00 82.38 197 ALA A C 1
ATOM 1559 O O . ALA A 1 197 ? -26.992 -1.211 61.578 1.00 82.38 197 ALA A O 1
ATOM 1560 N N . ASP A 1 198 ? -28.723 -2.356 62.433 1.00 86.81 198 ASP A N 1
ATOM 1561 C CA . ASP A 1 198 ? -27.945 -3.431 63.060 1.00 86.81 198 ASP A CA 1
ATOM 1562 C C . ASP A 1 198 ? -27.280 -4.413 62.077 1.00 86.81 198 ASP A C 1
ATOM 1564 O O . ASP A 1 198 ? -26.403 -5.178 62.471 1.00 86.81 198 ASP A O 1
ATOM 1568 N N . LEU A 1 199 ? -27.603 -4.340 60.781 1.00 86.44 199 LEU A N 1
ATOM 1569 C CA . LEU A 1 199 ? -26.984 -5.171 59.736 1.00 86.44 199 LEU A CA 1
ATOM 1570 C C . LEU A 1 199 ? -25.529 -4.766 59.402 1.00 86.44 199 LEU A C 1
ATOM 1572 O O . LEU A 1 199 ? -24.886 -5.418 58.582 1.00 86.44 199 LEU A O 1
ATOM 1576 N N . ASN A 1 200 ? -24.996 -3.686 59.992 1.00 89.19 200 ASN A N 1
ATOM 1577 C CA . ASN A 1 200 ? -23.610 -3.213 59.822 1.00 89.19 200 ASN A CA 1
ATOM 1578 C C . ASN A 1 200 ? -23.129 -3.176 58.348 1.00 89.19 200 ASN A C 1
ATOM 1580 O O . ASN A 1 200 ? -22.055 -3.675 57.978 1.00 89.19 200 ASN A O 1
ATOM 1584 N N . LEU A 1 201 ? -23.976 -2.630 57.473 1.00 90.88 201 LEU A N 1
ATOM 1585 C CA . LEU A 1 201 ? -23.728 -2.514 56.036 1.00 90.88 201 LEU A CA 1
ATOM 1586 C C . LEU A 1 201 ? -23.001 -1.206 55.719 1.00 90.88 201 LEU A C 1
ATOM 1588 O O . LEU A 1 201 ? -23.405 -0.137 56.180 1.00 90.88 201 LEU A O 1
ATOM 1592 N N . THR A 1 202 ? -21.982 -1.275 54.863 1.00 91.56 202 THR A N 1
ATOM 1593 C CA . THR A 1 202 ? -21.406 -0.070 54.246 1.00 91.56 202 THR A CA 1
ATOM 1594 C C . THR A 1 202 ? -22.438 0.608 53.331 1.00 91.56 202 THR A C 1
ATOM 1596 O O . THR A 1 202 ? -23.384 -0.050 52.888 1.00 91.56 202 THR A O 1
ATOM 1599 N N . PRO A 1 203 ? -22.266 1.893 52.964 1.00 87.50 203 PRO A N 1
ATOM 1600 C CA . PRO A 1 203 ? -23.211 2.579 52.077 1.00 87.50 203 PRO A CA 1
ATOM 1601 C C . PRO A 1 203 ? -23.473 1.842 50.751 1.00 87.50 203 PRO A C 1
ATOM 1603 O O . PRO A 1 203 ? -24.617 1.740 50.313 1.00 87.50 203 PRO A O 1
ATOM 1606 N N . LYS A 1 204 ? -22.430 1.257 50.140 1.00 88.06 204 LYS A N 1
ATOM 1607 C CA . LYS A 1 204 ? -22.548 0.487 48.887 1.00 88.06 204 LYS A CA 1
ATOM 1608 C C . LYS A 1 204 ? -23.258 -0.854 49.081 1.00 88.06 204 LYS A C 1
ATOM 1610 O O . LYS A 1 204 ? -24.105 -1.222 48.275 1.00 88.06 204 LYS A O 1
ATOM 1615 N N . GLU A 1 205 ? -22.954 -1.565 50.166 1.00 91.44 205 GLU A N 1
ATOM 1616 C CA . GLU A 1 205 ? -23.641 -2.818 50.511 1.00 91.44 205 GLU A CA 1
ATOM 1617 C C . GLU A 1 205 ? -25.131 -2.585 50.791 1.00 91.44 205 GLU A C 1
ATOM 1619 O O . GLU A 1 205 ? -25.971 -3.373 50.359 1.00 91.44 205 GLU A O 1
ATOM 1624 N N . ARG A 1 206 ? -25.457 -1.478 51.470 1.00 89.56 206 ARG A N 1
ATOM 1625 C CA . ARG A 1 206 ? -26.832 -1.052 51.744 1.00 89.56 206 ARG A CA 1
ATOM 1626 C C . ARG A 1 206 ? -27.590 -0.777 50.448 1.00 89.56 206 ARG A C 1
ATOM 1628 O O . ARG A 1 206 ? -28.665 -1.332 50.264 1.00 89.56 206 ARG A O 1
ATOM 1635 N N . ALA A 1 207 ? -27.006 -0.012 49.523 1.00 86.44 207 ALA A N 1
ATOM 1636 C CA . ALA A 1 207 ? -27.610 0.255 48.216 1.00 86.44 207 ALA A CA 1
ATOM 1637 C C . ALA A 1 207 ? -27.891 -1.036 47.423 1.00 86.44 207 ALA A C 1
ATOM 1639 O O . ALA A 1 207 ? -28.978 -1.206 46.868 1.00 86.44 207 ALA A O 1
ATOM 1640 N N . LEU A 1 208 ? -26.936 -1.972 47.418 1.00 90.44 208 LEU A N 1
ATOM 1641 C CA . LEU A 1 208 ? -27.070 -3.257 46.732 1.00 90.44 208 LEU A CA 1
ATOM 1642 C C . LEU A 1 208 ? -28.185 -4.115 47.353 1.00 90.44 208 LEU A C 1
ATOM 1644 O O . LEU A 1 208 ? -29.038 -4.636 46.631 1.00 90.44 208 LEU A O 1
ATOM 1648 N N . LEU A 1 209 ? -28.219 -4.236 48.685 1.00 90.31 209 LEU A N 1
ATOM 1649 C CA . LEU A 1 209 ? -29.257 -4.999 49.380 1.00 90.31 209 LEU A CA 1
ATOM 1650 C C . LEU A 1 209 ? -30.648 -4.371 49.201 1.00 90.31 209 LEU A C 1
ATOM 1652 O O . LEU A 1 209 ? -31.606 -5.102 48.948 1.00 90.31 209 LEU A O 1
ATOM 1656 N N . SER A 1 210 ? -30.762 -3.041 49.261 1.00 87.12 210 SER A N 1
ATOM 1657 C CA . SER A 1 210 ? -32.026 -2.330 49.026 1.00 87.12 210 SER A CA 1
ATOM 1658 C C . SER A 1 210 ? -32.578 -2.595 47.626 1.00 87.12 210 SER A C 1
ATOM 1660 O O . SER A 1 2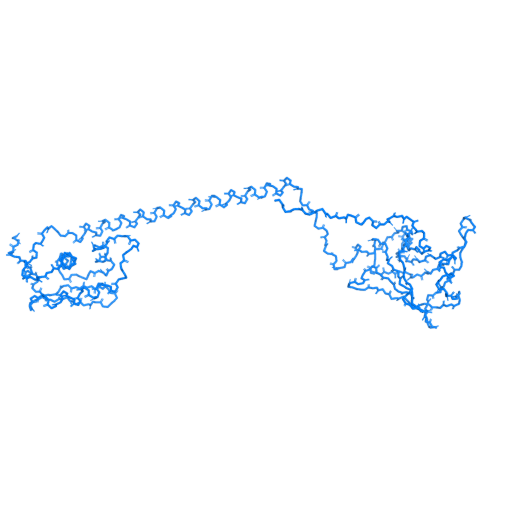10 ? -33.774 -2.844 47.479 1.00 87.12 210 SER A O 1
ATOM 1662 N N . ALA A 1 211 ? -31.723 -2.624 46.600 1.00 87.44 211 ALA A N 1
ATOM 1663 C CA . ALA A 1 211 ? -32.137 -2.918 45.227 1.00 87.44 211 ALA A CA 1
ATOM 1664 C C . ALA A 1 211 ? -32.667 -4.347 45.053 1.00 87.44 211 ALA A C 1
ATOM 1666 O O . ALA A 1 211 ? -33.664 -4.570 44.363 1.00 87.44 211 ALA A O 1
ATOM 1667 N N . LEU A 1 212 ? -32.030 -5.322 45.708 1.00 89.62 212 LEU A N 1
ATOM 1668 C CA . LEU A 1 212 ? -32.506 -6.706 45.725 1.00 89.62 212 LEU A CA 1
ATOM 1669 C C . LEU A 1 212 ? -33.838 -6.835 46.476 1.00 89.62 212 LEU A C 1
ATOM 1671 O O . LEU A 1 212 ? -34.747 -7.530 46.017 1.00 89.62 212 LEU A O 1
ATOM 1675 N N . ALA A 1 213 ? -33.978 -6.140 47.605 1.00 86.56 213 ALA A N 1
ATOM 1676 C CA . ALA A 1 213 ? -35.195 -6.158 48.406 1.00 86.56 213 ALA A CA 1
ATOM 1677 C C . ALA A 1 213 ? -36.380 -5.482 47.688 1.00 86.56 213 ALA A C 1
ATOM 1679 O O . ALA A 1 213 ? -37.505 -5.985 47.743 1.00 86.56 213 ALA A O 1
ATOM 1680 N N . ALA A 1 214 ? -36.120 -4.417 46.922 1.00 83.00 214 ALA A N 1
ATOM 1681 C CA . ALA A 1 214 ? -37.104 -3.724 46.088 1.00 83.00 214 ALA A CA 1
ATOM 1682 C C . ALA A 1 214 ? -37.786 -4.644 45.061 1.00 83.00 214 ALA A C 1
ATOM 1684 O O . ALA A 1 214 ? -38.945 -4.436 44.698 1.00 83.00 214 ALA A O 1
ATOM 1685 N N . LYS A 1 215 ? -37.072 -5.673 44.591 1.00 84.00 215 LYS A N 1
ATOM 1686 C CA . LYS A 1 215 ? -37.535 -6.601 43.552 1.00 84.00 215 LYS A CA 1
ATOM 1687 C C . LYS A 1 215 ? -38.174 -7.883 44.092 1.00 84.00 215 LYS A C 1
ATOM 1689 O O . LYS A 1 215 ? -38.532 -8.739 43.290 1.00 84.00 215 LYS A O 1
ATOM 1694 N N . LYS A 1 216 ? -38.383 -7.990 45.414 1.00 81.62 216 LYS A N 1
ATOM 1695 C CA . LYS A 1 216 ? -39.247 -8.985 46.093 1.00 81.62 216 LYS A CA 1
ATOM 1696 C C . LYS A 1 216 ? -39.177 -10.405 45.496 1.00 81.62 216 LYS A C 1
ATOM 1698 O O . LYS A 1 216 ? -40.200 -10.983 45.140 1.00 81.62 216 LYS A O 1
ATOM 1703 N N . GLY A 1 217 ? -37.973 -10.966 45.376 1.00 83.06 217 GLY A N 1
ATOM 1704 C CA . GLY A 1 217 ? -37.771 -12.333 44.875 1.00 83.06 217 GLY A CA 1
ATOM 1705 C C . GLY A 1 217 ? -37.593 -12.472 43.360 1.00 83.06 217 GLY A C 1
ATOM 1706 O O . GLY A 1 217 ? -37.433 -13.592 42.879 1.00 83.06 217 GLY A O 1
ATOM 1707 N N . ALA A 1 218 ? -37.564 -11.374 42.601 1.00 88.75 218 ALA A N 1
ATOM 1708 C CA . ALA A 1 218 ? -37.118 -11.395 41.210 1.00 88.75 218 ALA A CA 1
ATOM 1709 C C . ALA A 1 218 ? -35.584 -11.372 41.108 1.00 88.75 218 ALA A C 1
ATOM 1711 O O . ALA A 1 218 ? -34.887 -10.822 41.965 1.00 88.75 218 ALA A O 1
ATOM 1712 N N . VAL A 1 219 ? -35.060 -11.974 40.038 1.00 92.81 219 VAL A N 1
ATOM 1713 C CA . VAL A 1 219 ? -33.626 -11.953 39.729 1.00 92.81 219 VAL A CA 1
ATOM 1714 C C . VAL A 1 219 ? -33.236 -10.556 39.248 1.00 92.81 219 VAL A C 1
ATOM 1716 O O . VAL A 1 219 ? -33.865 -10.013 38.341 1.00 92.81 219 VAL A O 1
ATOM 1719 N N . VAL A 1 220 ? -32.193 -9.982 39.844 1.00 92.19 220 VAL A N 1
ATOM 1720 C CA . VAL A 1 220 ? -31.593 -8.712 39.425 1.00 92.19 220 VAL A CA 1
ATOM 1721 C C . VAL A 1 220 ? -30.231 -8.999 38.809 1.00 92.19 220 VAL A C 1
ATOM 1723 O O . VAL A 1 220 ? -29.408 -9.690 39.418 1.00 92.19 220 VAL A O 1
ATOM 1726 N N . SER A 1 221 ? -30.000 -8.484 37.601 1.00 92.88 221 SER A N 1
ATOM 1727 C CA . SER A 1 221 ? -28.762 -8.733 36.867 1.00 92.88 221 SER A CA 1
ATOM 1728 C C . SER A 1 221 ? -27.551 -8.081 37.519 1.00 92.88 221 SER A C 1
ATOM 1730 O O . SER A 1 221 ? -27.658 -7.082 38.240 1.00 92.88 221 SER A O 1
ATOM 1732 N N . LYS A 1 222 ? -26.375 -8.667 37.273 1.00 91.62 222 LYS A N 1
ATOM 1733 C CA . LYS A 1 222 ? -25.117 -8.139 37.806 1.00 91.62 222 LYS A CA 1
ATOM 1734 C C . LYS A 1 222 ? -24.853 -6.739 37.249 1.00 91.62 222 LYS A C 1
ATOM 1736 O O . LYS A 1 222 ? -24.511 -5.835 37.998 1.00 91.62 222 LYS A O 1
ATOM 1741 N N . GLU A 1 223 ? -25.107 -6.530 35.967 1.00 88.69 223 GLU A N 1
ATOM 1742 C CA . GLU A 1 223 ? -24.905 -5.260 35.268 1.00 88.69 223 GLU A CA 1
ATOM 1743 C C . GLU A 1 223 ? -25.768 -4.150 35.886 1.00 88.69 223 GLU A C 1
ATOM 1745 O O . GLU A 1 223 ? -25.275 -3.060 36.175 1.00 88.69 223 GLU A O 1
ATOM 1750 N N . ALA A 1 224 ? -27.035 -4.452 36.192 1.00 86.94 224 ALA A N 1
ATOM 1751 C CA . ALA A 1 224 ? -27.948 -3.486 36.793 1.00 86.94 224 ALA A CA 1
ATOM 1752 C C . ALA A 1 224 ? -27.539 -3.102 38.229 1.00 86.94 224 ALA A C 1
ATOM 1754 O O . ALA A 1 224 ? -27.607 -1.928 38.600 1.00 86.94 224 ALA A O 1
ATOM 1755 N N . LEU A 1 225 ? -27.071 -4.066 39.035 1.00 88.75 225 LEU A N 1
ATOM 1756 C CA . LEU A 1 225 ? -26.544 -3.796 40.382 1.00 88.75 225 LEU A CA 1
ATOM 1757 C C . LEU A 1 225 ? -25.228 -3.008 40.344 1.00 88.75 225 LEU A C 1
ATOM 1759 O O . LEU A 1 225 ? -25.005 -2.145 41.198 1.00 88.75 225 LEU A O 1
ATOM 1763 N N . LEU A 1 226 ? -24.364 -3.285 39.363 1.00 88.31 226 LEU A N 1
ATOM 1764 C CA . LEU A 1 226 ? -23.106 -2.565 39.176 1.00 88.31 226 LEU A CA 1
ATOM 1765 C C . LEU A 1 226 ? -23.368 -1.099 38.811 1.00 88.31 226 LEU A C 1
ATOM 1767 O O . LEU A 1 226 ? -22.875 -0.215 39.512 1.00 88.31 226 LEU A O 1
ATOM 1771 N N . HIS A 1 227 ? -24.218 -0.847 37.809 1.00 84.12 227 HIS A N 1
ATOM 1772 C CA . HIS A 1 227 ? -24.621 0.506 37.403 1.00 84.12 227 HIS A CA 1
ATOM 1773 C C . HIS A 1 227 ? -25.268 1.284 38.552 1.00 84.12 227 HIS A C 1
ATOM 1775 O O . HIS A 1 227 ? -25.015 2.476 38.722 1.00 84.12 227 HIS A O 1
ATOM 1781 N N . LEU A 1 228 ? -26.079 0.627 39.385 1.00 83.50 228 LEU A N 1
ATOM 1782 C CA . LEU A 1 228 ? -26.665 1.284 40.551 1.00 83.50 228 LEU A CA 1
ATOM 1783 C C . LEU A 1 228 ? -25.589 1.760 41.543 1.00 83.50 228 LEU A C 1
ATOM 1785 O O . LEU A 1 228 ? -25.674 2.882 42.047 1.00 83.50 228 LEU A O 1
ATOM 1789 N N . THR A 1 229 ? -24.602 0.902 41.813 1.00 83.44 229 THR A N 1
ATOM 1790 C CA . THR A 1 229 ? -23.619 1.076 42.896 1.00 83.44 229 THR A CA 1
ATOM 1791 C C . THR A 1 229 ? -22.435 1.960 42.497 1.00 83.44 229 THR A C 1
ATOM 1793 O O . THR A 1 229 ? -21.891 2.671 43.344 1.00 83.44 229 THR A O 1
ATOM 1796 N N . TYR A 1 230 ? -22.025 1.915 41.227 1.00 83.06 230 TYR A N 1
ATOM 1797 C CA . TYR A 1 230 ? -20.847 2.622 40.712 1.00 83.06 230 TYR A CA 1
ATOM 1798 C C . TYR A 1 230 ? -21.163 3.644 39.614 1.00 83.06 230 TYR A C 1
ATOM 1800 O O . TYR A 1 230 ? -20.308 4.466 39.313 1.00 83.06 230 TYR A O 1
ATOM 1808 N N . GLY A 1 231 ? -22.386 3.669 39.077 1.00 76.50 231 GLY A N 1
ATOM 1809 C CA . GLY A 1 231 ? -22.723 4.499 37.920 1.00 76.50 231 GLY A CA 1
ATOM 1810 C C . GLY A 1 231 ? -22.244 3.886 36.601 1.00 76.50 231 GLY A C 1
ATOM 1811 O O . GLY A 1 231 ? -21.853 2.722 36.549 1.00 76.50 231 GLY A O 1
ATOM 1812 N N . SER A 1 232 ? -22.315 4.686 35.542 1.00 66.38 232 SER A N 1
ATOM 1813 C CA . SER A 1 232 ? -21.922 4.381 34.157 1.00 66.38 232 SER A CA 1
ATOM 1814 C C . SER A 1 232 ? -20.493 4.834 33.817 1.00 66.38 232 SER A C 1
ATOM 1816 O O . SER A 1 232 ? -20.128 4.862 32.650 1.00 66.38 232 SER A O 1
ATOM 1818 N N . SER A 1 233 ? -19.675 5.206 34.810 1.00 66.94 233 SER A N 1
ATOM 1819 C CA . SER A 1 233 ? -18.307 5.684 34.571 1.00 66.94 233 SER A CA 1
ATOM 1820 C C . SER A 1 233 ? -17.381 4.575 34.064 1.00 66.94 233 SER A C 1
ATOM 1822 O O . SER A 1 233 ? -17.419 3.469 34.606 1.00 66.94 233 SER A O 1
ATOM 1824 N N . ASP A 1 234 ? -16.466 4.908 33.151 1.00 63.38 234 ASP A N 1
ATOM 1825 C CA . ASP A 1 234 ? -15.421 3.997 32.644 1.00 63.38 234 ASP A CA 1
ATOM 1826 C C . ASP A 1 234 ? -14.487 3.452 33.746 1.00 63.38 234 ASP A C 1
ATOM 1828 O O . ASP A 1 234 ? -13.893 2.388 33.590 1.00 63.38 234 ASP A O 1
ATOM 1832 N N . ASP A 1 235 ? -14.415 4.127 34.898 1.00 67.19 235 ASP A N 1
ATOM 1833 C CA . ASP A 1 235 ? -13.647 3.696 36.076 1.00 67.19 235 ASP A CA 1
ATOM 1834 C C . ASP A 1 235 ? -14.401 2.687 36.970 1.00 67.19 235 ASP A C 1
ATOM 1836 O O . ASP A 1 235 ? -14.001 2.414 38.111 1.00 67.19 235 ASP A O 1
ATOM 1840 N N . ALA A 1 236 ? -15.531 2.145 36.502 1.00 74.25 236 ALA A N 1
ATOM 1841 C CA . ALA A 1 236 ? -16.276 1.145 37.250 1.00 74.25 236 ALA A CA 1
ATOM 1842 C C . ALA A 1 236 ? -15.452 -0.153 37.403 1.00 74.25 236 ALA A C 1
ATOM 1844 O O . ALA A 1 236 ? -14.853 -0.644 36.445 1.00 74.25 236 ALA A O 1
ATOM 1845 N N . PRO A 1 237 ? -15.424 -0.757 38.603 1.00 83.44 237 PRO A N 1
ATOM 1846 C CA . PRO A 1 237 ? -14.744 -2.029 38.807 1.00 83.44 237 PRO A CA 1
ATOM 1847 C C . PRO A 1 237 ? -15.395 -3.158 38.001 1.00 83.44 237 PRO A C 1
ATOM 1849 O O . PRO A 1 237 ? -16.603 -3.151 37.764 1.00 83.44 237 PRO A O 1
ATOM 1852 N N . ASP A 1 238 ? -14.595 -4.172 37.658 1.00 86.88 238 ASP A N 1
ATOM 1853 C CA . ASP A 1 238 ? -15.066 -5.400 37.007 1.00 86.88 238 ASP A CA 1
ATOM 1854 C C . ASP A 1 238 ? -16.283 -5.977 37.750 1.00 86.88 238 ASP A C 1
ATOM 1856 O O . ASP A 1 238 ? -16.302 -6.028 38.983 1.00 86.88 238 ASP A O 1
ATOM 1860 N N . VAL A 1 239 ? -17.276 -6.458 36.994 1.00 85.94 239 VAL A N 1
ATOM 1861 C CA . VAL A 1 239 ? -18.524 -7.074 37.476 1.00 85.94 239 VAL A CA 1
ATOM 1862 C C . VAL A 1 239 ? -18.294 -8.097 38.604 1.00 85.94 239 VAL A C 1
ATOM 1864 O O . VAL A 1 239 ? -19.137 -8.238 39.495 1.00 85.94 239 VAL A O 1
ATOM 1867 N N . LYS A 1 240 ? -17.140 -8.776 38.636 1.00 89.06 240 LYS A N 1
ATOM 1868 C CA . LYS A 1 240 ? -16.729 -9.709 39.705 1.00 89.06 240 LYS A CA 1
ATOM 1869 C C . LYS A 1 240 ? -16.654 -9.081 41.098 1.00 89.06 240 LYS A C 1
ATOM 1871 O O . LYS A 1 240 ? -16.767 -9.801 42.091 1.00 89.06 240 LYS A O 1
ATOM 1876 N N . ILE A 1 241 ? -16.509 -7.762 41.211 1.00 91.69 241 ILE A N 1
ATOM 1877 C CA . ILE A 1 241 ? -16.548 -7.059 42.500 1.00 91.69 241 ILE A CA 1
ATOM 1878 C C . ILE A 1 241 ? -17.880 -7.268 43.228 1.00 91.69 241 ILE A C 1
ATOM 1880 O O . ILE A 1 241 ? -17.911 -7.306 44.460 1.00 91.69 241 ILE A O 1
ATOM 1884 N N . LEU A 1 242 ? -18.975 -7.461 42.481 1.00 92.50 242 LEU A N 1
ATOM 1885 C CA . LEU A 1 242 ? -20.280 -7.759 43.060 1.00 92.50 242 LEU A CA 1
ATOM 1886 C C . LEU A 1 242 ? -20.257 -9.083 43.813 1.00 92.50 242 LEU A C 1
ATOM 1888 O O . LEU A 1 242 ? -20.850 -9.175 44.880 1.00 92.50 242 LEU A O 1
ATOM 1892 N N . ASP A 1 243 ? -19.537 -10.085 43.314 1.00 92.44 243 ASP A N 1
ATOM 1893 C CA . ASP A 1 243 ? -19.436 -11.396 43.956 1.00 92.44 243 ASP A CA 1
ATOM 1894 C C . ASP A 1 243 ? -18.741 -11.257 45.320 1.00 92.44 243 ASP A C 1
ATOM 1896 O O . ASP A 1 243 ? -19.207 -11.805 46.320 1.00 92.44 243 ASP A O 1
ATOM 1900 N N . VAL A 1 244 ? -17.693 -10.427 45.395 1.00 93.06 244 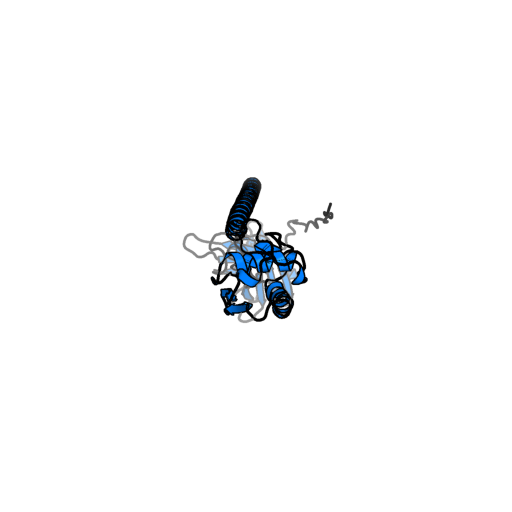VAL A N 1
ATOM 1901 C CA . VAL A 1 244 ? -17.008 -10.090 46.653 1.00 93.06 244 VAL A CA 1
ATOM 1902 C C . VAL A 1 244 ? -17.939 -9.340 47.610 1.00 93.06 244 VAL A C 1
ATOM 1904 O O . VAL A 1 244 ? -17.979 -9.661 48.798 1.00 93.06 244 VAL A O 1
ATOM 1907 N N . MET A 1 245 ? -18.711 -8.365 47.122 1.00 93.69 245 MET A N 1
ATOM 1908 C CA . MET A 1 245 ? -19.681 -7.643 47.955 1.00 93.69 245 MET A CA 1
ATOM 1909 C C . MET A 1 245 ? -20.802 -8.557 48.457 1.00 93.69 245 MET A C 1
ATOM 1911 O O . MET A 1 245 ? -21.137 -8.511 49.636 1.00 93.69 245 MET A O 1
ATOM 1915 N N . ILE A 1 246 ? -21.330 -9.451 47.620 1.00 94.62 246 ILE A N 1
ATOM 1916 C CA . ILE A 1 246 ? -22.330 -10.448 48.026 1.00 94.62 246 ILE A CA 1
ATOM 1917 C C . ILE A 1 246 ? -21.763 -11.397 49.085 1.00 94.62 246 ILE A C 1
ATOM 1919 O O . ILE A 1 246 ? -22.450 -11.683 50.069 1.00 94.62 246 ILE A O 1
ATOM 1923 N N . CYS A 1 247 ? -20.508 -11.833 48.948 1.00 94.81 247 CYS A N 1
ATOM 1924 C CA . CYS A 1 247 ? -19.824 -12.613 49.983 1.00 94.81 247 CYS A CA 1
ATOM 1925 C C . CYS A 1 247 ? -19.732 -11.860 51.320 1.00 94.81 247 CYS A C 1
ATOM 1927 O O . CYS A 1 247 ? -19.855 -12.490 52.366 1.00 94.81 247 CYS A O 1
ATOM 1929 N N . LYS A 1 248 ? -19.569 -10.530 51.301 1.00 94.94 248 LYS A N 1
ATOM 1930 C CA . LYS A 1 248 ? -19.543 -9.687 52.511 1.00 94.94 248 LYS A CA 1
ATOM 1931 C C . LYS A 1 248 ? -20.929 -9.402 53.096 1.00 94.94 248 LYS A C 1
ATOM 1933 O O . LYS A 1 248 ? -21.043 -9.265 54.310 1.00 94.94 248 LYS A O 1
ATOM 1938 N N . ILE A 1 249 ? -21.972 -9.331 52.267 1.00 95.12 249 ILE A N 1
ATOM 1939 C CA . ILE A 1 249 ? -23.355 -9.070 52.705 1.00 95.12 249 ILE A CA 1
ATOM 1940 C C . ILE A 1 249 ? -23.981 -10.313 53.339 1.00 95.12 249 ILE A C 1
ATOM 1942 O O . ILE A 1 249 ? -24.600 -10.205 54.389 1.00 95.12 249 ILE A O 1
ATOM 1946 N N . ARG A 1 250 ? -23.807 -11.499 52.740 1.00 95.44 250 ARG A N 1
ATOM 1947 C CA . ARG A 1 250 ? -24.411 -12.764 53.210 1.00 95.44 250 ARG A CA 1
ATOM 1948 C C . ARG A 1 250 ? -24.288 -13.032 54.719 1.00 95.44 250 ARG A C 1
ATOM 1950 O O . ARG A 1 250 ? -25.318 -13.331 55.314 1.00 95.44 250 ARG A O 1
ATOM 1957 N N . PRO A 1 251 ? -23.106 -12.925 55.357 1.00 94.19 251 PRO A N 1
ATOM 1958 C CA . PRO A 1 251 ? -22.978 -13.181 56.793 1.00 94.19 251 PRO A CA 1
ATOM 1959 C C . PRO A 1 251 ? -23.656 -12.121 57.673 1.00 94.19 251 PRO A C 1
ATOM 1961 O O . PRO A 1 251 ? -23.829 -12.354 58.863 1.00 94.19 251 PRO A O 1
ATOM 1964 N N . LYS A 1 252 ? -24.027 -10.965 57.111 1.00 93.38 252 LYS A N 1
ATOM 1965 C CA . LYS A 1 252 ? -24.694 -9.867 57.821 1.00 93.38 252 LYS A CA 1
ATOM 1966 C C . LYS A 1 252 ? -26.222 -9.978 57.793 1.00 93.38 252 LYS A C 1
ATOM 1968 O O . LYS A 1 252 ? -26.894 -9.159 58.408 1.00 93.38 252 LYS A O 1
ATOM 1973 N N . LEU A 1 253 ? -26.779 -10.936 57.047 1.00 92.44 253 LEU A N 1
ATOM 1974 C CA . LEU A 1 253 ? -28.224 -11.107 56.900 1.00 92.44 253 LEU A CA 1
ATOM 1975 C C . LEU A 1 253 ? -28.821 -11.926 58.057 1.00 92.44 253 LEU A C 1
ATOM 1977 O O . LEU A 1 253 ? -28.153 -12.815 58.588 1.00 92.44 253 LEU A O 1
ATOM 1981 N N . PRO A 1 254 ? -30.092 -11.683 58.423 1.00 90.81 254 PRO A N 1
ATOM 1982 C CA . PRO A 1 254 ? -30.808 -12.547 59.353 1.00 90.81 254 PRO A CA 1
ATOM 1983 C C . PRO A 1 254 ? -31.003 -13.948 58.756 1.00 90.81 254 PRO A C 1
ATOM 1985 O O . PRO A 1 254 ? -31.113 -14.111 57.543 1.00 90.81 254 PRO A O 1
ATOM 1988 N N . LEU A 1 255 ? -31.131 -14.966 59.614 1.00 89.38 255 LEU A N 1
ATOM 1989 C CA . LEU A 1 255 ? -31.302 -16.370 59.198 1.00 89.38 255 LEU A CA 1
ATOM 1990 C C . LEU A 1 255 ? -32.528 -16.610 58.297 1.00 89.38 255 LEU A C 1
ATOM 1992 O O . LEU A 1 255 ? -32.565 -17.583 57.547 1.00 89.38 255 LEU A O 1
ATOM 1996 N N . SER A 1 256 ? -33.529 -15.734 58.370 1.00 90.06 256 SER A N 1
ATOM 1997 C CA . SER A 1 256 ? -34.766 -15.808 57.594 1.00 90.06 256 SER A CA 1
ATOM 1998 C C . SER A 1 256 ? -34.632 -15.302 56.153 1.00 90.06 256 SER A C 1
ATOM 2000 O O . SER A 1 256 ? -35.569 -15.469 55.367 1.00 90.06 256 SER A O 1
ATOM 2002 N N . VAL A 1 257 ? -33.492 -14.702 55.784 1.00 92.06 257 VAL A N 1
ATOM 2003 C CA . VAL A 1 257 ? -33.258 -14.089 54.470 1.00 92.06 257 VAL A CA 1
ATOM 2004 C C . VAL A 1 257 ? -31.906 -14.512 53.902 1.00 92.06 257 VAL A C 1
ATOM 2006 O O . VAL A 1 257 ? -30.884 -14.471 54.579 1.00 92.06 257 VAL A O 1
ATOM 2009 N N . ARG A 1 258 ? -31.869 -14.868 52.615 1.00 93.31 258 ARG A N 1
ATOM 2010 C CA . ARG A 1 258 ? -30.625 -15.218 51.916 1.00 93.31 258 ARG A CA 1
ATOM 2011 C C . ARG A 1 258 ? -30.565 -14.643 50.508 1.00 93.31 258 ARG A C 1
ATOM 2013 O O . ARG A 1 258 ? -31.585 -14.493 49.841 1.00 93.31 258 ARG A O 1
ATOM 2020 N N . ILE A 1 259 ? -29.346 -14.379 50.037 1.00 95.69 259 ILE A N 1
ATOM 2021 C CA . ILE A 1 259 ? -29.081 -14.003 48.642 1.00 95.69 259 ILE A CA 1
ATOM 2022 C C . ILE A 1 259 ? -28.566 -15.223 47.884 1.00 95.69 259 ILE A C 1
ATOM 2024 O O . ILE A 1 259 ? -27.446 -15.693 48.130 1.00 95.69 259 ILE A O 1
ATOM 2028 N N . GLU A 1 260 ? -29.351 -15.704 46.926 1.00 95.00 260 GLU A N 1
ATOM 2029 C CA . GLU A 1 260 ? -28.957 -16.781 46.020 1.00 95.00 260 GLU A CA 1
ATOM 2030 C C . GLU A 1 260 ? -28.362 -16.230 44.725 1.00 95.00 260 GLU A C 1
ATOM 2032 O O . GLU A 1 260 ? -28.791 -15.206 44.192 1.00 95.00 260 GLU A O 1
ATOM 2037 N N . THR A 1 261 ? -27.371 -16.949 44.203 1.00 95.62 261 THR A N 1
ATOM 2038 C CA . THR A 1 261 ? -26.804 -16.689 42.881 1.00 95.62 261 THR A CA 1
ATOM 2039 C C . THR A 1 261 ? -27.572 -17.508 41.846 1.00 95.62 261 THR A C 1
ATOM 2041 O O . THR A 1 261 ? -27.709 -18.725 41.984 1.00 95.62 261 THR A O 1
ATOM 2044 N N . ARG A 1 262 ? -28.054 -16.857 40.788 1.00 94.94 262 ARG A N 1
ATOM 2045 C CA . ARG A 1 262 ? -28.552 -17.512 39.573 1.00 94.94 262 ARG A CA 1
ATOM 2046 C C . ARG A 1 262 ? -27.473 -17.372 38.506 1.00 94.94 262 ARG A C 1
ATOM 2048 O O . ARG A 1 262 ? -27.227 -16.274 38.006 1.00 94.94 262 ARG A O 1
ATOM 2055 N N . PHE A 1 263 ? -26.778 -18.471 38.215 1.00 90.25 263 PHE A N 1
ATOM 2056 C CA . PHE A 1 263 ? -25.654 -18.474 37.276 1.00 90.25 263 PHE A CA 1
ATOM 2057 C C . PHE A 1 263 ? -26.074 -17.906 35.914 1.00 90.25 263 PHE A C 1
ATOM 2059 O O . PHE A 1 263 ? -27.114 -18.276 35.378 1.00 90.25 263 PHE A O 1
ATOM 2066 N N . GLY A 1 264 ? -25.283 -16.963 35.397 1.00 88.19 264 GLY A N 1
ATOM 2067 C CA . GLY A 1 264 ? -25.553 -16.269 34.134 1.00 88.19 264 GLY A CA 1
ATOM 2068 C C . GLY A 1 264 ? -26.694 -15.243 34.162 1.00 88.19 264 GLY A C 1
ATOM 2069 O O . GLY A 1 264 ? -26.913 -14.595 33.149 1.00 88.19 264 GLY A O 1
ATOM 2070 N N . GLN A 1 265 ? -27.408 -15.076 35.283 1.00 90.75 265 GLN A N 1
ATOM 2071 C CA . GLN A 1 265 ? -28.551 -14.154 35.369 1.00 90.75 265 GLN A CA 1
ATOM 2072 C C . GLN A 1 265 ? -28.382 -13.072 36.434 1.00 90.75 265 GLN A C 1
ATOM 2074 O O . GLN A 1 265 ? -28.810 -11.949 36.210 1.00 90.75 265 GLN A O 1
ATOM 2079 N N . GLY A 1 266 ? -27.770 -13.384 37.581 1.00 94.12 266 GLY A N 1
ATOM 2080 C CA . GLY A 1 266 ? -27.535 -12.414 38.652 1.00 94.12 266 GLY A CA 1
ATOM 2081 C C . GLY A 1 266 ? -27.904 -12.934 40.036 1.00 94.12 266 GLY A C 1
ATOM 2082 O O . GLY A 1 266 ? -27.595 -14.077 40.385 1.00 94.12 266 GLY A O 1
ATOM 2083 N N . TYR A 1 267 ? -28.532 -12.079 40.838 1.00 95.56 267 TYR A N 1
ATOM 2084 C CA . TYR A 1 267 ? -28.805 -12.326 42.252 1.00 95.56 267 TYR A CA 1
ATOM 2085 C C . TYR A 1 267 ? -30.288 -12.219 42.570 1.00 95.56 267 TYR A C 1
ATOM 2087 O O . TYR A 1 267 ? -31.005 -11.414 41.983 1.00 95.56 267 TYR A O 1
ATOM 2095 N N . VAL A 1 268 ? -30.745 -13.022 43.525 1.00 94.75 268 VAL A N 1
ATOM 2096 C CA . VAL A 1 268 ? -32.125 -12.989 44.010 1.00 94.75 268 VAL A CA 1
ATOM 2097 C C . VAL A 1 268 ? -32.147 -13.041 45.531 1.00 94.75 268 VAL A C 1
ATOM 2099 O O . VAL A 1 268 ? -31.417 -13.819 46.147 1.00 94.75 268 VAL A O 1
ATOM 2102 N N . LEU A 1 269 ? -32.982 -12.199 46.137 1.00 93.56 269 LEU A N 1
ATOM 2103 C CA . LEU A 1 269 ? -33.243 -12.221 47.572 1.00 93.56 269 LEU A CA 1
ATOM 2104 C C . LEU A 1 269 ? -34.419 -13.155 47.861 1.00 93.56 269 LEU A C 1
ATOM 2106 O O . LEU A 1 269 ? -35.501 -12.972 47.307 1.00 93.56 269 LEU A O 1
ATOM 2110 N N . ILE A 1 270 ? -34.213 -14.147 48.722 1.00 91.62 270 ILE A N 1
ATOM 2111 C CA . ILE A 1 270 ? -35.208 -15.169 49.064 1.00 91.62 270 ILE A CA 1
ATOM 2112 C C . ILE A 1 270 ? -35.406 -15.197 50.577 1.00 91.62 270 ILE A C 1
ATOM 2114 O O . ILE A 1 270 ? -34.462 -14.988 51.339 1.00 91.62 270 ILE A O 1
ATOM 2118 N N . GLY A 1 271 ? -36.635 -15.486 51.002 1.00 89.62 271 GLY A N 1
ATOM 2119 C CA . GLY A 1 271 ? -37.015 -15.606 52.407 1.00 89.62 271 GLY A CA 1
ATOM 2120 C C . GLY A 1 271 ? -37.896 -14.454 52.884 1.00 89.62 271 GLY A C 1
ATOM 2121 O O . GLY A 1 271 ? -38.542 -13.771 52.082 1.00 89.62 271 GLY A O 1
ATOM 2122 N N . ALA A 1 272 ? -37.936 -14.245 54.198 1.00 87.62 272 ALA A N 1
ATOM 2123 C CA . ALA A 1 272 ? -38.762 -13.228 54.843 1.00 87.62 272 ALA A CA 1
ATOM 2124 C C . ALA A 1 272 ? -38.116 -11.836 54.729 1.00 87.62 272 ALA A C 1
ATOM 2126 O O . ALA A 1 272 ? -37.680 -11.249 55.711 1.00 87.62 272 ALA A O 1
ATOM 2127 N N . TRP A 1 273 ? -38.047 -11.287 53.511 1.00 83.81 273 TRP A N 1
ATOM 2128 C CA . TRP A 1 273 ? -37.389 -10.003 53.208 1.00 83.81 273 TRP A CA 1
ATOM 2129 C C . TRP A 1 273 ? -37.894 -8.815 54.050 1.00 83.81 273 TRP A C 1
ATOM 2131 O O . TRP A 1 273 ? -37.171 -7.837 54.198 1.00 83.81 273 TRP A O 1
ATOM 2141 N N . LYS A 1 274 ? -39.095 -8.910 54.641 1.00 82.69 274 LYS A N 1
ATOM 2142 C CA . LYS A 1 274 ? -39.629 -7.937 55.609 1.00 82.69 274 LYS A CA 1
ATOM 2143 C C . LYS A 1 274 ? -38.756 -7.787 56.860 1.00 82.69 274 LYS A C 1
ATOM 2145 O O . LYS A 1 274 ? -38.701 -6.697 57.417 1.00 82.69 274 LYS A O 1
ATOM 2150 N N . ASP A 1 275 ? -38.039 -8.838 57.255 1.00 85.19 275 ASP A N 1
ATOM 2151 C CA . ASP A 1 275 ? -37.172 -8.850 58.442 1.00 85.19 275 ASP A CA 1
ATOM 2152 C C . ASP A 1 275 ? -35.927 -7.963 58.281 1.00 85.19 275 ASP A C 1
ATOM 2154 O O . ASP A 1 275 ? -35.190 -7.737 59.246 1.00 85.19 275 ASP A O 1
ATOM 2158 N N . LEU A 1 276 ? -35.684 -7.463 57.063 1.00 84.56 276 LEU A N 1
ATOM 2159 C CA . LEU A 1 276 ? -34.605 -6.533 56.754 1.00 84.56 276 LEU A CA 1
ATOM 2160 C C . LEU A 1 276 ? -34.920 -5.077 57.123 1.00 84.56 276 LEU A C 1
ATOM 2162 O O . LEU A 1 276 ? -33.995 -4.266 57.107 1.00 84.56 276 LEU A O 1
ATOM 2166 N N . PHE A 1 277 ? -36.171 -4.725 57.441 1.00 84.31 277 PHE A N 1
ATOM 2167 C CA . PHE A 1 277 ? -36.592 -3.331 57.656 1.00 84.31 277 PHE A CA 1
ATOM 2168 C C . PHE A 1 277 ? -36.945 -3.034 59.109 1.00 84.31 277 PHE A C 1
ATOM 2170 O O . PHE A 1 277 ? -37.399 -3.913 59.840 1.00 84.31 277 PHE A O 1
ATOM 2177 N N . GLU A 1 278 ? -36.734 -1.786 59.532 1.00 68.56 278 GLU A N 1
ATOM 2178 C CA . GLU A 1 278 ? -36.804 -1.396 60.949 1.00 68.56 278 GLU A CA 1
ATOM 2179 C C . GLU A 1 278 ? -38.233 -1.203 61.499 1.00 68.56 278 GLU A C 1
ATOM 2181 O O . GLU A 1 278 ? -38.422 -1.058 62.703 1.00 68.56 278 GLU A O 1
ATOM 2186 N N . LYS A 1 279 ? -39.255 -1.299 60.642 1.00 54.84 279 LYS A N 1
ATOM 2187 C CA . LYS A 1 279 ? -40.676 -1.565 60.938 1.00 54.84 279 LYS A CA 1
ATOM 2188 C C . LYS A 1 279 ? -41.393 -1.712 59.597 1.00 54.84 279 LYS A C 1
ATOM 2190 O O . LYS A 1 279 ? -40.986 -1.102 58.612 1.00 54.84 279 LYS A O 1
ATOM 2195 N N . ALA A 1 280 ? -42.438 -2.536 59.535 1.00 42.59 280 ALA A N 1
ATOM 2196 C CA . ALA A 1 280 ? -43.231 -2.682 58.321 1.00 42.59 280 ALA A CA 1
ATOM 2197 C C . ALA A 1 280 ? -43.781 -1.310 57.902 1.00 42.59 280 ALA A C 1
ATOM 2199 O O . ALA A 1 280 ? -44.616 -0.743 58.605 1.00 42.59 280 ALA A O 1
ATOM 2200 N N . VAL A 1 281 ? -43.311 -0.784 56.769 1.00 42.03 281 VAL A N 1
ATOM 2201 C CA . VAL A 1 281 ? -44.067 0.225 56.028 1.00 42.03 281 VAL A CA 1
ATOM 2202 C C . VAL A 1 281 ? -45.399 -0.446 55.693 1.00 42.03 281 VAL A C 1
ATOM 2204 O O . VAL A 1 281 ? -45.411 -1.491 55.032 1.00 42.03 281 VAL A O 1
ATOM 2207 N N . ALA A 1 282 ? -46.468 0.079 56.294 1.00 33.69 282 ALA A N 1
ATOM 2208 C CA . ALA A 1 282 ? -47.844 -0.354 56.087 1.00 33.69 282 ALA A CA 1
ATOM 2209 C C . ALA A 1 282 ? -48.260 -0.199 54.619 1.00 33.69 282 ALA A C 1
ATOM 2211 O O . ALA A 1 282 ? -47.792 0.766 53.972 1.00 33.69 282 ALA A O 1
#

Organism: Agrobacterium vitis (NCBI:txid373)

pLDDT: mean 83.84, std 14.92, range [32.69, 97.19]

Secondary structure (DSSP, 8-state):
---PPP------------SEEEEEE--TTSPPEEEEEEEHHHHHHHT--TT-EEEEEE--GGGTTEEEEEE-TT-SEEEEEEE-TTS-EEEEEEEE--TTS-SS-EEEEE--EEE-SSSEEEEEPPTTTGGG-TTS-----PPPHHHHHHHHHHHHHHHHHHHHHHHHHHHHHHHHHHHHHHHHHHHH--S---B-GGG---HHHHHHHHHHHHTTT--B-HHHHHHHHH-S-TTPPPTTHHHHHHHHHGGGS-TTEEEEEETTTEEEEEE-GGGGBSS---

Radius of gyration: 46.88 Å; chains: 1; bounding box: 90×42×113 Å

InterPro domains:
  IPR001867 OmpR/PhoB-type DNA-binding domain [PF00486] (198-269)
  IPR001867 OmpR/PhoB-type DNA-binding domain [PS51755] (168-271)
  IPR001867 OmpR/PhoB-type DNA-binding domain [SM00862] (196-269)
  IPR001867 OmpR/PhoB-type DNA-binding domain [cd00383] (199-269)
  IPR016032 Signal transduction response regulator, C-terminal effector [SSF46894] (199-270)
  IPR036388 Winged helix-like DNA-binding domain superfamily [G3DSA:1.10.10.10] (182-276)

Foldseek 3Di:
DDDDDDPPPPPPPPPPQCQKWKWWDDDPPDFTWIKIKGFPVNVVVLVDDQPWAWDKDADADVRQQKIKTFTDPPHPWGWDWDQDVPSGIIIMTTRTHDPQFDRDTTDIDRWDWDDPDNGMIMTRHDPRRCVSHPPPDDPPPPDPPVVVVVVVVVVVVVVVVVVVVVVVVVVVVVVVVQVVLVVLLVLQDDDPQAFDPQLPDDPLLVSLLSSQLSVPFDFDALVSSQCNRPNPDPPGDDSCVVVVSLVVSQVSDDPQWGWDADPPGHIHIDGDSCVRGPHDPD